Protein AF-A0A538KQZ5-F1 (afdb_monomer)

Mean predicted aligned error: 18.05 Å

Sequence (322 aa):
MTLRTARLITCLLATALVALAAPAATWADADPASDYLPGFDSYLPYGNTVAKPTQGQLDRLLKIARDRGRPFKVAVIATPTDLGAVTSLFNKLDDGDRALACDRVTLRTARLITCLLATALVALAAPAATWADADPASDYLPGFDSYLPYGNTVAKPTQGQLDRLLKIARDRGRPFKVAVIATPTDLGAVTSLFNKPKPYAKFLYREIKALVQGEATLVVVMPGGVGLEGQDAAAGRQVAAATRPGPKATPTQLASDAVTTVEKIAAASGHPLPQVKPVAPATAAPSHGHRLFVWLVVAGALFGVAVALLLRARAIQRAAAR

Secondary structure (DSSP, 8-state):
--HHHHHHHHHHHHHHS-S----------S-HHHHHTTT-SEE--SSS-S-HHHHHHHHHHHHHHHHTT----EE---SGGGGGGGGGGTS-S-GGGTTTSHHHHHHHHHHHHHHHHHHHHHHHHS-------S-HHHHHTTT-SEE--SSSPPPHHHHHHHHHHHHHHHHTT--EEEEE--SGGGGTT-GGGTT-HHHHHHHHHHHHTTTSSSSPEEEEEETTEEEEESTTHHHHHHHHHH----TT--HHHHHHHHHHHHHHHHHHTT-PPPPPPPPPPP-----THHHHHHHHHHHHHHHHHHHHHHHHHHHHHHHHT-

Foldseek 3Di:
DDPVVVVVVVVVVVVVPPPDDDDDDDDPDQQVCVVPQVPDQEADDPDCPQPPVNVVVVVVVQVVCVVVVRHHHYYDDDDPVNRGPSCVVVPPDDPPCVPVCPPVVVVVVVVVVVVVVVVVVVVVVPPPPPPPVQFVLLVPQLPAQEAADDPADADPLLVVLLRVQQVQCVVVVAHEREYEDEALVNGGPVSVCALVQAVVQVVSCVSRVVSHPDFYWYWYFHQNWIHIDTDLRVLLVVLRVPQHCHNPRGSNSSSVSVLVSVQVSCVSSVRHTDNGGRDDPDPDDPPPPVVVVVVVVVVVVVVVVVVVVVVVVVVVVVVVVD

Radius of gyration: 28.09 Å; Cα contacts (8 Å, |Δi|>4): 354; chains: 1; bounding box: 53×71×72 Å

Solvent-accessible surface area (backbone atoms only — not comparable to full-atom values): 18529 Å² total; per-residue (Å²): 138,62,82,67,63,59,56,56,54,55,54,58,52,58,73,67,65,78,73,87,81,90,79,97,73,94,70,89,68,62,34,59,52,73,72,44,43,84,83,38,60,60,39,73,52,89,72,82,77,67,53,69,72,57,50,59,49,50,54,50,50,48,49,54,29,43,78,67,76,49,74,66,73,48,75,51,74,84,50,62,76,49,45,34,67,66,36,69,78,70,71,82,67,77,84,85,57,73,81,77,37,71,79,59,42,58,63,52,51,48,51,50,50,52,50,51,51,51,51,50,52,50,61,70,67,47,79,79,79,68,81,65,65,50,35,57,53,53,74,43,48,47,84,37,48,68,39,70,38,81,92,50,76,52,50,65,27,52,49,56,24,37,55,50,48,38,48,54,30,38,78,69,78,47,35,43,35,36,41,36,40,67,53,47,73,48,29,50,73,53,38,91,42,54,64,33,26,50,68,37,22,57,52,47,46,68,70,24,54,86,62,34,86,69,74,39,26,38,39,25,33,25,36,63,16,43,9,60,28,56,68,48,27,79,51,18,47,65,54,34,72,68,47,70,63,33,90,81,47,47,44,44,52,39,45,49,50,45,44,56,46,51,42,50,22,30,40,59,60,77,52,66,57,80,87,65,68,70,46,78,72,73,83,77,72,85,72,69,60,64,63,53,52,54,51,50,54,52,50,51,53,54,49,53,52,52,52,54,52,52,54,50,53,51,52,52,54,59,61,73,75,107

Nearest PDB structures (foldseek):
  6vw9-assembly1_A-2  TM=2.705E-01  e=3.451E+00  Caenorhabditis elegans
  3gig-assembly1_B  TM=2.161E-01  e=9.462E+00  Bacillus subtilis
  6ysg-assembly1_A  TM=2.356E-01  e=7.353E+00  Synechocystis sp. PCC 6803 substr. Kazusa

Structure (mmCIF, N/CA/C/O backbone):
data_AF-A0A538KQZ5-F1
#
_entry.id   AF-A0A538KQZ5-F1
#
loop_
_atom_site.group_PDB
_atom_site.id
_atom_site.type_symbol
_atom_site.label_atom_id
_atom_site.label_alt_id
_atom_site.label_comp_id
_atom_site.label_asym_id
_atom_site.label_entity_id
_atom_site.label_seq_id
_atom_site.pdbx_PDB_ins_code
_atom_site.Cartn_x
_atom_site.Cartn_y
_atom_site.Cartn_z
_atom_site.occupancy
_atom_site.B_iso_or_equiv
_atom_site.auth_seq_id
_atom_site.auth_comp_id
_atom_site.auth_asym_id
_atom_site.auth_atom_id
_atom_site.pdbx_PDB_model_num
ATOM 1 N N . MET A 1 1 ? -9.904 -33.029 -54.986 1.00 46.44 1 MET A N 1
ATOM 2 C CA . MET A 1 1 ? -9.535 -32.812 -53.567 1.00 46.44 1 MET A CA 1
ATOM 3 C C . MET A 1 1 ? -9.379 -34.171 -52.909 1.00 46.44 1 MET A C 1
ATOM 5 O O . MET A 1 1 ? -10.354 -34.893 -52.781 1.00 46.44 1 MET A O 1
ATOM 9 N N . THR A 1 2 ? -8.145 -34.586 -52.640 1.00 42.75 2 THR A N 1
ATOM 10 C CA . THR A 1 2 ? -7.808 -35.950 -52.209 1.00 42.75 2 THR A CA 1
ATOM 11 C C . THR A 1 2 ? -7.819 -36.065 -50.684 1.00 42.75 2 THR A C 1
ATOM 13 O O . THR A 1 2 ? -7.478 -35.116 -49.984 1.00 42.75 2 THR A O 1
ATOM 16 N N . LEU A 1 3 ? -8.161 -37.249 -50.160 1.00 38.47 3 LEU A N 1
ATOM 17 C CA . LEU A 1 3 ? -8.289 -37.586 -48.726 1.00 38.47 3 LEU A CA 1
ATOM 18 C C . LEU A 1 3 ? -7.088 -37.195 -47.824 1.00 38.47 3 LEU A C 1
ATOM 20 O O . LEU A 1 3 ? -7.179 -37.279 -46.600 1.00 38.47 3 LEU A O 1
ATOM 24 N N . ARG A 1 4 ? -5.957 -36.764 -48.400 1.00 43.09 4 ARG A N 1
ATOM 25 C CA . ARG A 1 4 ? -4.769 -36.293 -47.674 1.00 43.09 4 ARG A CA 1
ATOM 26 C C . ARG A 1 4 ? -4.881 -34.853 -47.167 1.00 43.09 4 ARG A C 1
ATOM 28 O O . ARG A 1 4 ? -4.325 -34.572 -46.112 1.00 43.09 4 ARG A O 1
ATOM 35 N N . THR A 1 5 ? -5.616 -33.964 -47.838 1.00 42.50 5 THR A N 1
ATOM 36 C CA . THR A 1 5 ? -5.815 -32.587 -47.342 1.00 42.50 5 THR A CA 1
ATOM 37 C C . THR A 1 5 ? -6.833 -32.515 -46.204 1.00 42.50 5 THR A C 1
ATOM 39 O O . THR A 1 5 ? -6.695 -31.666 -45.331 1.00 42.50 5 THR A O 1
ATOM 42 N N . ALA A 1 6 ? -7.778 -33.460 -46.129 1.00 37.97 6 ALA A N 1
ATOM 43 C CA . ALA A 1 6 ? -8.730 -33.539 -45.019 1.00 37.97 6 ALA A CA 1
ATOM 44 C C . ALA A 1 6 ? -8.050 -33.900 -43.681 1.00 37.97 6 ALA A C 1
ATOM 46 O O . ALA A 1 6 ? -8.348 -33.286 -42.664 1.00 37.97 6 ALA A O 1
ATOM 47 N N . ARG A 1 7 ? -7.064 -34.814 -43.678 1.00 41.56 7 ARG A N 1
ATOM 48 C CA . ARG A 1 7 ? -6.351 -35.219 -42.446 1.00 41.56 7 ARG A CA 1
ATOM 49 C C . ARG A 1 7 ? -5.405 -34.151 -41.891 1.00 41.56 7 ARG A C 1
ATOM 51 O O . ARG A 1 7 ? -5.193 -34.110 -40.683 1.00 41.56 7 ARG A O 1
ATOM 58 N N . LEU A 1 8 ? -4.864 -33.273 -42.740 1.00 38.69 8 LEU A N 1
ATOM 59 C CA . LEU A 1 8 ? -4.011 -32.173 -42.276 1.00 38.69 8 LEU A CA 1
ATOM 60 C C . LEU A 1 8 ? -4.824 -31.084 -41.558 1.00 38.69 8 LEU A C 1
ATOM 62 O O . LEU A 1 8 ? -4.354 -30.519 -40.575 1.00 38.69 8 LEU A O 1
ATOM 66 N N . ILE A 1 9 ? -6.058 -30.839 -42.008 1.00 42.62 9 ILE A N 1
ATOM 67 C CA . ILE A 1 9 ? -6.960 -29.852 -41.403 1.00 42.62 9 ILE A CA 1
ATOM 68 C C . ILE A 1 9 ? -7.516 -30.373 -40.065 1.00 42.62 9 ILE A C 1
ATOM 70 O O . ILE A 1 9 ? -7.586 -29.612 -39.105 1.00 42.62 9 ILE A O 1
ATOM 74 N N . THR A 1 10 ? -7.799 -31.678 -39.938 1.00 36.19 10 THR A N 1
ATOM 75 C CA . THR A 1 10 ? -8.232 -32.279 -38.659 1.00 36.19 10 THR A CA 1
ATOM 76 C C . THR A 1 10 ? -7.126 -32.280 -37.596 1.00 36.19 10 THR A C 1
ATOM 78 O O . THR A 1 10 ? -7.412 -32.047 -36.426 1.00 36.19 10 THR A O 1
ATOM 81 N N . CYS A 1 11 ? -5.858 -32.474 -37.981 1.00 34.44 11 CYS A N 1
ATOM 82 C CA . CYS A 1 11 ? -4.738 -32.396 -37.034 1.00 34.44 11 CYS A CA 1
ATOM 83 C C . CYS A 1 11 ? -4.443 -30.958 -36.582 1.00 34.44 11 CYS A C 1
ATOM 85 O O . CYS A 1 11 ? -4.129 -30.754 -35.417 1.00 34.44 11 CYS A O 1
ATOM 87 N N . LEU A 1 12 ? -4.579 -29.960 -37.462 1.00 33.97 12 LEU A N 1
ATOM 88 C CA . LEU A 1 12 ? -4.396 -28.548 -37.092 1.00 33.97 12 LEU A CA 1
ATOM 89 C C . LEU A 1 12 ? -5.527 -28.016 -36.195 1.00 33.97 12 LEU A C 1
ATOM 91 O O . LEU A 1 12 ? -5.266 -27.191 -35.324 1.00 33.97 12 LEU A O 1
ATOM 95 N N . LEU A 1 13 ? -6.754 -28.526 -36.349 1.00 31.44 13 LEU A N 1
ATOM 96 C CA . LEU A 1 13 ? -7.883 -28.194 -35.471 1.00 31.44 13 LEU A CA 1
ATOM 97 C C . LEU A 1 13 ? -7.806 -28.883 -34.097 1.00 31.44 13 LEU A C 1
ATOM 99 O O . LEU A 1 13 ? -8.220 -28.288 -33.108 1.00 31.44 13 LEU A O 1
ATOM 103 N N . ALA A 1 14 ? -7.231 -30.088 -34.003 1.00 31.78 14 ALA A N 1
ATOM 104 C CA . ALA A 1 14 ? -7.079 -30.798 -32.727 1.00 31.78 14 ALA A CA 1
ATOM 105 C C . ALA A 1 14 ? -6.023 -30.161 -31.802 1.00 31.78 14 ALA A C 1
ATOM 107 O O . ALA A 1 14 ? -6.199 -30.154 -30.586 1.00 31.78 14 ALA A O 1
ATOM 108 N N . THR A 1 15 ? -4.959 -29.570 -32.354 1.00 33.28 15 THR A N 1
ATOM 109 C CA . THR A 1 15 ? -3.920 -28.899 -31.549 1.00 33.28 15 THR A CA 1
ATOM 110 C C . THR A 1 15 ? -4.352 -27.515 -31.053 1.00 33.28 15 THR A C 1
ATOM 112 O O .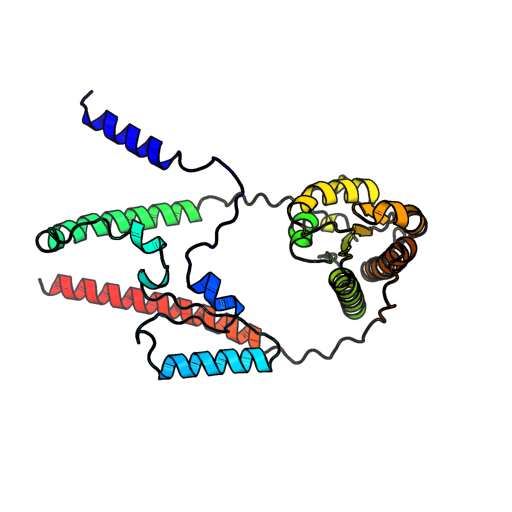 THR A 1 15 ? -3.811 -27.021 -30.070 1.00 33.28 15 THR A O 1
ATOM 115 N N . ALA A 1 16 ? -5.341 -26.891 -31.698 1.00 26.66 16 ALA A N 1
ATOM 116 C CA . ALA A 1 16 ? -5.881 -25.598 -31.278 1.00 26.66 16 ALA A CA 1
ATOM 117 C C . ALA A 1 16 ? -6.987 -25.711 -30.207 1.00 26.66 16 ALA A C 1
ATOM 119 O O . ALA A 1 16 ? -7.341 -24.706 -29.597 1.00 26.66 16 ALA A O 1
ATOM 120 N N . LEU A 1 17 ? -7.514 -26.916 -29.944 1.00 26.78 17 LEU A N 1
ATOM 121 C CA . LEU A 1 17 ? -8.692 -27.135 -29.091 1.00 26.78 17 LEU A CA 1
ATOM 122 C C . LEU A 1 17 ? -8.385 -27.812 -27.737 1.00 26.78 17 LEU A C 1
ATOM 124 O O . LEU A 1 17 ? -9.213 -28.551 -27.215 1.00 26.78 17 LEU A O 1
ATOM 128 N N . VAL A 1 18 ? -7.203 -27.574 -27.159 1.00 30.09 18 VAL A N 1
ATOM 129 C CA . VAL A 1 18 ? -6.876 -27.987 -25.770 1.00 30.09 18 VAL A CA 1
ATOM 130 C C . VAL A 1 18 ? -6.752 -26.779 -24.822 1.00 30.09 18 VAL A C 1
ATOM 132 O O . VAL A 1 18 ? -6.485 -26.921 -23.634 1.00 30.09 18 VAL A O 1
ATOM 135 N N . ALA A 1 19 ? -7.046 -25.570 -25.302 1.00 34.44 19 ALA A N 1
ATOM 136 C CA . ALA A 1 19 ? -7.257 -24.418 -24.435 1.00 34.44 19 ALA A CA 1
ATOM 137 C C . ALA A 1 19 ? -8.761 -24.258 -24.139 1.00 34.44 19 ALA A C 1
ATOM 139 O O . ALA A 1 19 ? -9.544 -24.019 -25.053 1.00 34.44 19 ALA A O 1
ATOM 140 N N . LEU A 1 20 ? -9.106 -24.338 -22.848 1.00 36.69 20 LEU A N 1
ATOM 141 C CA . LEU A 1 20 ? -10.415 -24.151 -22.194 1.00 36.69 20 LEU A CA 1
ATOM 142 C C . LEU A 1 20 ? -11.376 -25.357 -22.141 1.00 36.69 20 LEU A C 1
ATOM 144 O O . LEU A 1 20 ? -12.199 -25.540 -23.031 1.00 36.69 20 LEU A O 1
ATOM 148 N N . ALA A 1 21 ? -11.383 -26.048 -20.988 1.00 28.00 21 ALA A N 1
ATOM 149 C CA . ALA A 1 21 ? -12.602 -26.349 -20.211 1.00 28.00 21 ALA A CA 1
ATOM 150 C C . ALA A 1 21 ? -12.288 -26.952 -18.810 1.00 28.00 21 ALA A C 1
ATOM 152 O O . ALA A 1 21 ? -11.975 -28.130 -18.734 1.00 28.00 21 ALA A O 1
ATOM 153 N N . ALA A 1 22 ? -12.438 -26.125 -17.753 1.00 31.64 22 ALA A N 1
ATOM 154 C CA . ALA A 1 22 ? -12.936 -26.379 -16.368 1.00 31.64 22 ALA A CA 1
ATOM 155 C C . ALA A 1 22 ? -12.416 -27.575 -15.503 1.00 31.64 22 ALA A C 1
ATOM 157 O O . ALA A 1 22 ? -11.787 -28.490 -16.009 1.00 31.64 22 ALA A O 1
ATOM 158 N N . PRO A 1 23 ? -12.825 -27.710 -14.217 1.00 35.62 23 PRO A N 1
ATOM 159 C CA . PRO A 1 23 ? -12.822 -26.791 -13.072 1.00 35.62 23 PRO A CA 1
ATOM 160 C C . PRO A 1 23 ? -11.967 -27.336 -11.891 1.00 35.62 23 PRO A C 1
ATOM 162 O O . PRO A 1 23 ? -11.389 -28.418 -11.950 1.00 35.62 23 PRO A O 1
ATOM 165 N N . ALA A 1 24 ? -11.910 -26.579 -10.791 1.00 39.72 24 ALA A N 1
ATOM 166 C CA . ALA A 1 24 ? -11.232 -26.941 -9.547 1.00 39.72 24 ALA A CA 1
ATOM 167 C C . ALA A 1 24 ? -11.757 -28.252 -8.921 1.00 39.72 24 ALA A C 1
ATOM 169 O O . ALA A 1 24 ? -12.919 -28.339 -8.526 1.00 39.72 24 ALA A O 1
ATOM 170 N N . ALA A 1 25 ? -10.870 -29.234 -8.764 1.00 31.02 25 ALA A N 1
ATOM 171 C CA . ALA A 1 25 ? -10.977 -30.324 -7.799 1.00 31.02 25 ALA A CA 1
ATOM 172 C C . ALA A 1 25 ? -9.554 -30.752 -7.406 1.00 31.02 25 ALA A C 1
ATOM 174 O O . ALA A 1 25 ? -8.648 -30.758 -8.232 1.00 31.02 25 ALA A O 1
ATOM 175 N N . THR A 1 26 ? -9.361 -31.028 -6.125 1.00 41.47 26 THR A N 1
ATOM 176 C CA . THR A 1 26 ? -8.099 -31.341 -5.444 1.00 41.47 26 THR A CA 1
ATOM 177 C C . THR A 1 26 ? -7.366 -32.546 -6.045 1.00 41.47 26 THR A C 1
ATOM 179 O O . THR A 1 26 ? -7.911 -33.648 -6.027 1.00 41.47 26 THR A O 1
ATOM 182 N N . TRP A 1 27 ? -6.118 -32.364 -6.482 1.00 29.52 27 TRP A N 1
ATOM 183 C CA . TRP A 1 27 ? -5.201 -33.452 -6.836 1.00 29.52 27 TRP A CA 1
ATOM 184 C C . TRP A 1 27 ? -3.844 -33.196 -6.179 1.00 29.52 27 TRP A C 1
ATOM 186 O O . TRP A 1 27 ? -3.294 -32.109 -6.329 1.00 29.52 27 TRP A O 1
ATOM 196 N N . ALA A 1 28 ? -3.322 -34.195 -5.465 1.00 45.19 28 ALA A N 1
ATOM 197 C CA . ALA A 1 28 ? -1.879 -34.367 -5.361 1.00 45.19 28 ALA A CA 1
ATOM 198 C C . ALA A 1 28 ? -1.393 -34.643 -6.789 1.00 45.19 28 ALA A C 1
ATOM 200 O O . ALA A 1 28 ? -1.798 -35.638 -7.402 1.00 45.19 28 ALA A O 1
ATOM 201 N N . ASP A 1 29 ? -0.655 -33.703 -7.367 1.00 51.50 29 ASP A N 1
ATOM 202 C CA . ASP A 1 29 ? -0.043 -33.877 -8.669 1.00 51.50 29 ASP A CA 1
ATOM 203 C C . ASP A 1 29 ? 1.152 -34.813 -8.494 1.00 51.50 29 ASP A C 1
ATOM 205 O O . ASP A 1 29 ? 1.954 -34.652 -7.589 1.00 51.50 29 ASP A O 1
ATOM 209 N N . ALA A 1 30 ? 1.247 -35.858 -9.314 1.00 55.59 30 ALA A N 1
ATOM 210 C CA . ALA A 1 30 ? 2.272 -36.898 -9.202 1.00 55.59 30 ALA A CA 1
ATOM 211 C C . ALA A 1 30 ? 3.685 -36.412 -9.613 1.00 55.59 30 ALA A C 1
ATOM 213 O O . ALA A 1 30 ? 4.398 -37.123 -10.330 1.00 55.59 30 ALA A O 1
ATOM 214 N N . ASP A 1 31 ? 4.054 -35.196 -9.203 1.00 69.06 31 ASP A N 1
ATOM 215 C CA . ASP A 1 31 ? 5.381 -34.606 -9.280 1.00 69.06 31 ASP A CA 1
ATOM 216 C C . ASP A 1 31 ? 6.129 -34.902 -7.966 1.00 69.06 31 ASP A C 1
ATOM 218 O O . ASP A 1 31 ? 5.917 -34.227 -6.952 1.00 69.06 31 ASP A O 1
ATOM 222 N N . PRO A 1 32 ? 7.041 -35.891 -7.962 1.00 70.12 32 PRO A N 1
ATOM 223 C CA . PRO A 1 32 ? 7.767 -36.262 -6.758 1.00 70.12 32 PRO A CA 1
ATOM 224 C C . PRO A 1 32 ? 8.587 -35.100 -6.184 1.00 70.12 32 PRO A C 1
ATOM 226 O O . PRO A 1 32 ? 8.827 -35.095 -4.982 1.00 70.12 32 PRO A O 1
ATOM 229 N N . ALA A 1 33 ? 8.991 -34.101 -6.981 1.00 71.94 33 ALA A N 1
ATOM 230 C CA . ALA A 1 33 ? 9.700 -32.935 -6.460 1.00 71.94 33 ALA A CA 1
ATOM 231 C C . ALA A 1 33 ? 8.772 -32.011 -5.650 1.00 71.94 33 ALA A C 1
ATOM 233 O O . ALA A 1 33 ? 9.179 -31.519 -4.594 1.00 71.94 33 ALA A O 1
ATOM 234 N N . SER A 1 34 ? 7.533 -31.808 -6.106 1.00 72.19 34 SER A N 1
ATOM 235 C CA . SER A 1 34 ? 6.511 -31.008 -5.412 1.00 72.19 34 SER A CA 1
ATOM 236 C C . SER A 1 34 ? 6.179 -31.591 -4.034 1.00 72.19 34 SER A C 1
ATOM 238 O O . SER A 1 34 ? 6.122 -30.857 -3.046 1.00 72.19 34 SER A O 1
ATOM 240 N N . ASP A 1 35 ? 6.096 -32.920 -3.941 1.00 75.44 35 ASP A N 1
ATOM 241 C CA . ASP A 1 35 ? 5.815 -33.634 -2.690 1.00 75.44 35 ASP A CA 1
ATOM 242 C C . ASP A 1 35 ? 7.016 -33.680 -1.727 1.00 75.44 35 ASP A C 1
ATOM 244 O O . ASP A 1 35 ? 6.848 -33.677 -0.504 1.00 75.44 35 ASP A O 1
ATOM 248 N N . TYR A 1 36 ? 8.250 -33.708 -2.247 1.00 76.50 36 TYR A N 1
ATOM 249 C CA . TYR A 1 36 ? 9.463 -33.817 -1.422 1.00 76.50 36 TYR A CA 1
ATOM 250 C C . TYR A 1 36 ? 9.933 -32.473 -0.865 1.00 76.50 36 TYR A C 1
ATOM 252 O O . TYR A 1 36 ? 10.398 -32.372 0.275 1.00 76.50 36 TYR A O 1
ATOM 260 N N . LEU A 1 37 ? 9.853 -31.415 -1.673 1.00 79.69 37 LEU A N 1
ATOM 261 C CA . LEU A 1 37 ? 10.436 -30.126 -1.322 1.00 79.69 37 LEU A CA 1
ATOM 262 C C . LEU A 1 37 ? 9.840 -29.470 -0.065 1.00 7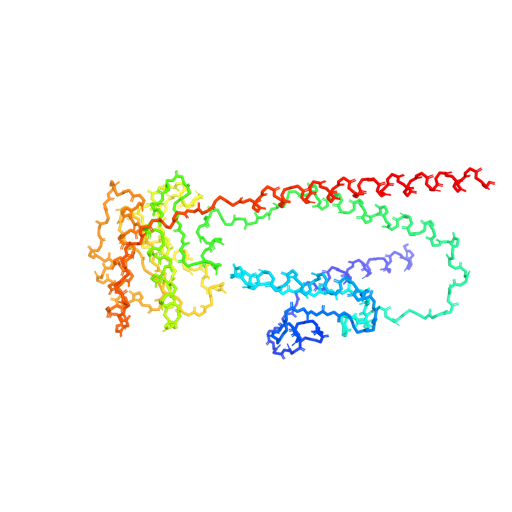9.69 37 LEU A C 1
ATOM 264 O O . LEU A 1 37 ? 10.582 -28.733 0.573 1.00 79.69 37 LEU A O 1
ATOM 268 N N . PRO A 1 38 ? 8.599 -29.705 0.393 1.00 80.94 38 PRO A N 1
ATOM 269 C CA . PRO A 1 38 ? 8.132 -29.185 1.679 1.00 80.94 38 PRO A CA 1
ATOM 270 C C . PRO A 1 38 ? 8.970 -29.657 2.881 1.00 80.94 38 PRO A C 1
ATOM 272 O O . PRO A 1 38 ? 9.217 -28.863 3.789 1.00 80.94 38 PRO A O 1
ATOM 275 N N . GLY A 1 39 ? 9.477 -30.898 2.859 1.00 77.88 39 GLY A N 1
ATOM 276 C CA . GLY A 1 39 ? 10.239 -31.506 3.962 1.00 77.88 39 GLY A CA 1
ATOM 277 C C . GLY A 1 39 ? 11.764 -31.382 3.865 1.00 77.88 39 GLY A C 1
ATOM 278 O O . GLY A 1 39 ? 12.454 -31.559 4.869 1.00 77.88 39 GLY A O 1
ATOM 279 N N . PHE A 1 40 ? 12.301 -31.057 2.686 1.00 82.44 40 PHE A N 1
ATOM 280 C CA . PHE A 1 40 ? 13.744 -31.066 2.417 1.00 82.44 40 PHE A CA 1
ATOM 281 C C . PHE A 1 40 ? 14.213 -29.782 1.713 1.00 82.44 40 PHE A C 1
ATOM 283 O O . PHE A 1 40 ? 13.423 -29.021 1.154 1.00 82.44 40 PHE A O 1
ATOM 290 N N . ASP A 1 41 ? 15.514 -29.496 1.760 1.00 85.81 41 ASP A N 1
ATOM 291 C CA . ASP A 1 41 ? 16.099 -28.323 1.084 1.00 85.81 41 ASP A CA 1
ATOM 292 C C . ASP A 1 41 ? 16.530 -28.618 -0.357 1.00 85.81 41 ASP A C 1
ATOM 294 O O . ASP A 1 41 ? 16.736 -27.703 -1.158 1.00 85.81 41 ASP A O 1
ATOM 298 N N . SER A 1 42 ? 16.638 -29.898 -0.702 1.00 87.69 42 SER A N 1
ATOM 299 C CA . SER A 1 42 ? 16.941 -30.350 -2.048 1.00 87.69 42 SER A CA 1
ATOM 300 C C . SER A 1 42 ? 16.180 -31.620 -2.407 1.00 87.69 42 SER A C 1
ATOM 302 O O . SER A 1 42 ? 15.946 -32.484 -1.564 1.00 87.69 42 SER A O 1
ATOM 304 N N . TYR A 1 43 ? 15.822 -31.724 -3.684 1.00 86.31 43 TYR A N 1
ATOM 305 C CA . TYR A 1 43 ? 15.394 -32.956 -4.332 1.00 86.31 43 TYR A CA 1
ATOM 306 C C . TYR A 1 43 ? 16.453 -33.332 -5.368 1.00 86.31 43 TYR A C 1
ATOM 308 O O . TYR A 1 43 ? 16.777 -32.532 -6.254 1.00 86.31 43 TYR A O 1
ATOM 316 N N . LEU A 1 44 ? 17.022 -34.528 -5.227 1.00 85.06 44 LEU A N 1
ATOM 317 C CA . LEU A 1 44 ? 17.989 -35.084 -6.165 1.00 85.06 44 LEU A CA 1
ATOM 318 C C . LEU A 1 44 ? 17.394 -36.338 -6.819 1.00 85.06 44 LEU A C 1
ATOM 320 O O . LEU A 1 44 ? 16.723 -37.099 -6.121 1.00 85.06 44 LEU A O 1
ATOM 324 N N . PRO A 1 45 ? 17.665 -36.570 -8.117 1.00 79.44 45 PRO A N 1
ATOM 325 C CA . PRO A 1 45 ? 17.190 -37.739 -8.846 1.00 79.44 45 PRO A CA 1
ATOM 326 C C . PRO A 1 45 ? 17.478 -39.045 -8.111 1.00 79.44 45 PRO A C 1
ATOM 328 O O . PRO A 1 45 ? 18.569 -39.231 -7.554 1.00 79.44 45 PRO A O 1
ATOM 331 N N . TYR A 1 46 ? 16.544 -39.988 -8.181 1.00 58.41 46 TYR A N 1
ATOM 332 C CA . TYR A 1 46 ? 16.794 -41.337 -7.689 1.00 58.41 46 TYR A CA 1
ATOM 333 C C . TYR A 1 46 ? 17.784 -42.055 -8.619 1.00 58.41 46 TYR A C 1
ATOM 335 O O . TYR A 1 46 ? 17.537 -42.235 -9.807 1.00 58.41 46 TYR A O 1
ATOM 343 N N . GLY A 1 47 ? 18.915 -42.488 -8.052 1.00 57.53 47 GLY A N 1
ATOM 344 C CA . GLY A 1 47 ? 19.932 -43.284 -8.743 1.00 57.53 47 GLY A CA 1
ATOM 345 C C . GLY A 1 47 ? 21.133 -42.477 -9.231 1.00 57.53 47 GLY A C 1
ATOM 346 O O . GLY A 1 47 ? 21.210 -42.149 -10.402 1.00 57.53 47 GLY A O 1
ATOM 347 N N . ASN A 1 48 ? 22.096 -42.212 -8.339 1.00 52.88 48 ASN A N 1
ATOM 348 C CA . ASN A 1 48 ? 23.520 -41.892 -8.587 1.00 52.88 48 ASN A CA 1
ATOM 349 C C . ASN A 1 48 ? 23.907 -40.964 -9.770 1.00 52.88 48 ASN A C 1
ATOM 351 O O . ASN A 1 48 ? 25.074 -40.944 -10.161 1.00 52.88 48 ASN A O 1
ATOM 355 N N . THR A 1 49 ? 22.998 -40.173 -10.336 1.00 61.91 49 THR A N 1
ATOM 356 C CA . THR A 1 49 ? 23.273 -39.303 -11.494 1.00 61.91 49 THR A CA 1
ATOM 357 C C . THR A 1 49 ? 24.003 -38.027 -11.097 1.00 61.91 49 THR A C 1
ATOM 359 O O . THR A 1 49 ? 24.724 -37.449 -11.909 1.00 61.91 49 THR A O 1
ATOM 362 N N . VAL A 1 50 ? 23.891 -37.610 -9.835 1.00 73.69 50 VAL A N 1
ATOM 363 C CA . VAL A 1 50 ? 24.694 -36.521 -9.279 1.00 73.69 50 VAL A CA 1
ATOM 364 C C . VAL A 1 50 ? 25.908 -37.117 -8.579 1.00 73.69 50 VAL A C 1
ATOM 366 O O . VAL A 1 50 ? 25.789 -37.843 -7.593 1.00 73.69 50 VAL A O 1
ATOM 369 N N . ALA A 1 51 ? 27.101 -36.807 -9.087 1.00 79.50 51 ALA A N 1
ATOM 370 C CA . ALA A 1 51 ? 28.339 -37.259 -8.468 1.00 79.50 51 ALA A CA 1
ATOM 371 C C . ALA A 1 51 ? 28.418 -36.756 -7.012 1.00 79.50 51 ALA A C 1
ATOM 373 O O . ALA A 1 51 ? 28.153 -35.583 -6.741 1.00 79.50 51 ALA A O 1
ATOM 374 N N . LYS A 1 52 ? 28.840 -37.616 -6.071 1.00 80.38 52 LYS A N 1
ATOM 375 C CA . LYS A 1 52 ? 28.969 -37.269 -4.636 1.00 80.38 52 LYS A CA 1
ATOM 376 C C . LYS A 1 52 ? 29.686 -35.930 -4.368 1.00 80.38 52 LYS A C 1
ATOM 378 O O . LYS A 1 52 ? 29.232 -35.193 -3.493 1.00 80.38 52 LYS A O 1
ATOM 383 N N . PRO A 1 53 ? 30.759 -35.557 -5.102 1.00 80.88 53 PRO A N 1
ATOM 384 C CA . PRO A 1 53 ? 31.393 -34.249 -4.925 1.00 80.88 53 PRO A CA 1
ATOM 385 C C . PRO A 1 53 ? 30.452 -33.071 -5.214 1.00 80.88 53 PRO A C 1
ATOM 387 O O . PRO A 1 53 ? 30.481 -32.074 -4.495 1.00 80.88 53 PRO A O 1
ATOM 390 N N . THR A 1 54 ? 29.596 -33.199 -6.230 1.00 78.94 54 THR A N 1
ATOM 391 C CA . THR A 1 54 ? 28.607 -32.190 -6.628 1.00 78.94 54 THR A CA 1
ATOM 392 C C . THR A 1 54 ? 27.490 -32.074 -5.595 1.00 78.94 54 THR A C 1
ATOM 394 O O . THR A 1 54 ? 27.121 -30.962 -5.224 1.00 78.94 54 THR A O 1
ATOM 397 N N . GLN A 1 55 ? 27.020 -33.198 -5.046 1.00 84.44 55 GLN A N 1
ATOM 398 C CA . GLN A 1 55 ? 26.058 -33.193 -3.940 1.00 84.44 55 GLN A CA 1
ATOM 399 C C . GLN A 1 55 ? 26.628 -32.476 -2.706 1.00 84.44 55 GLN A C 1
ATOM 401 O O . GLN A 1 55 ? 26.005 -31.560 -2.181 1.00 84.44 55 GLN A O 1
ATOM 406 N N . GLY A 1 56 ? 27.874 -32.770 -2.318 1.00 85.75 56 GLY A N 1
ATOM 407 C CA . GLY A 1 56 ? 28.522 -32.083 -1.194 1.00 85.75 56 GLY A CA 1
ATOM 408 C C . GLY A 1 56 ? 28.801 -30.592 -1.439 1.00 85.75 56 GLY A C 1
ATOM 409 O O . GLY A 1 56 ? 28.975 -29.822 -0.492 1.00 85.75 56 GLY A O 1
ATOM 410 N N . GLN A 1 57 ? 28.885 -30.145 -2.695 1.00 87.62 57 GLN A N 1
ATOM 411 C CA . GLN A 1 57 ? 28.920 -28.715 -3.025 1.00 87.62 57 GLN A CA 1
ATOM 412 C C . GLN A 1 57 ? 27.536 -28.078 -2.874 1.00 87.62 57 GLN A C 1
ATOM 414 O O . GLN A 1 57 ? 27.434 -27.014 -2.265 1.00 87.62 57 GLN A O 1
ATOM 419 N N . LEU A 1 58 ? 26.487 -28.742 -3.364 1.00 87.56 58 LEU A N 1
ATOM 420 C CA . LEU A 1 58 ? 25.108 -28.285 -3.225 1.00 87.56 58 LEU A CA 1
ATOM 421 C C . LEU A 1 58 ? 24.703 -28.164 -1.749 1.00 87.56 58 LEU A C 1
ATOM 423 O O . LEU A 1 58 ? 24.233 -27.107 -1.338 1.00 87.56 58 LEU A O 1
ATOM 427 N N . ASP A 1 59 ? 24.987 -29.175 -0.930 1.00 88.25 59 ASP A N 1
ATOM 428 C CA . ASP A 1 59 ? 24.667 -29.164 0.503 1.00 88.25 59 ASP A CA 1
ATOM 429 C C . ASP A 1 59 ? 25.384 -28.023 1.237 1.00 88.25 59 ASP A C 1
ATOM 431 O O . ASP A 1 59 ? 24.799 -27.334 2.077 1.00 88.25 59 ASP A O 1
ATOM 435 N N . ARG A 1 60 ? 26.647 -27.753 0.876 1.00 93.31 60 ARG A N 1
ATOM 436 C CA . ARG A 1 60 ? 27.396 -26.606 1.413 1.00 93.31 60 ARG A CA 1
ATOM 437 C C . ARG A 1 60 ? 26.757 -25.278 1.028 1.00 93.31 60 ARG A C 1
ATOM 439 O O . ARG A 1 60 ? 26.677 -24.387 1.872 1.00 93.31 60 ARG A O 1
ATOM 446 N N . LEU A 1 61 ? 26.291 -25.135 -0.211 1.00 88.56 61 LEU A N 1
ATOM 447 C CA . LEU A 1 61 ? 25.614 -23.920 -0.665 1.00 88.56 61 LEU A CA 1
ATOM 448 C C . LEU A 1 61 ? 24.278 -23.716 0.053 1.00 88.56 61 LEU A C 1
ATOM 450 O O . LEU A 1 61 ? 24.023 -22.613 0.535 1.00 88.56 61 LEU A O 1
ATOM 454 N N . LEU A 1 62 ? 23.471 -24.770 0.189 1.00 89.88 62 LEU A N 1
ATOM 455 C CA . LEU A 1 62 ? 22.193 -24.728 0.904 1.00 89.88 62 LEU A CA 1
ATOM 456 C C . LEU A 1 62 ? 22.391 -24.390 2.385 1.00 89.88 62 LEU A C 1
ATOM 458 O O . LEU A 1 62 ? 21.663 -23.563 2.939 1.00 89.88 62 LEU A O 1
ATOM 462 N N . LYS A 1 63 ? 23.431 -24.948 3.015 1.00 91.00 63 LYS A N 1
ATOM 463 C CA . LYS A 1 63 ? 23.810 -24.599 4.387 1.00 91.00 63 LYS A CA 1
ATOM 464 C C . LYS A 1 63 ? 24.218 -23.129 4.511 1.00 91.00 63 LYS A C 1
ATOM 466 O O . LYS A 1 63 ? 23.694 -22.432 5.371 1.00 91.00 63 LYS A O 1
ATOM 471 N N . ILE A 1 64 ? 25.093 -22.627 3.634 1.00 89.81 64 ILE A N 1
ATOM 472 C CA . ILE A 1 64 ? 25.507 -21.211 3.637 1.00 89.81 64 ILE A CA 1
ATOM 473 C C . ILE A 1 64 ? 24.300 -20.283 3.441 1.00 89.81 64 ILE A C 1
ATOM 475 O O . ILE A 1 64 ? 24.219 -19.230 4.070 1.00 89.81 64 ILE A O 1
ATOM 479 N N . ALA A 1 65 ? 23.368 -20.654 2.564 1.00 86.56 65 ALA A N 1
ATOM 480 C CA . ALA A 1 65 ? 22.157 -19.888 2.305 1.00 86.56 65 ALA A CA 1
ATOM 481 C C . ALA A 1 65 ? 21.264 -19.798 3.550 1.00 86.56 65 ALA A C 1
ATOM 483 O O . ALA A 1 65 ? 20.815 -18.708 3.913 1.00 86.56 65 ALA A O 1
ATOM 484 N N . ARG A 1 66 ? 21.086 -20.923 4.253 1.00 90.25 66 ARG A N 1
ATOM 485 C CA . ARG A 1 66 ? 20.362 -20.997 5.527 1.00 90.25 66 ARG A CA 1
ATOM 486 C C . ARG A 1 66 ? 21.034 -20.177 6.624 1.00 90.25 66 ARG A C 1
ATOM 488 O O . ARG A 1 66 ? 20.372 -19.350 7.241 1.00 90.25 66 ARG A O 1
ATOM 495 N N . ASP A 1 67 ? 22.344 -20.338 6.800 1.00 88.31 67 ASP A N 1
ATOM 496 C CA . ASP A 1 67 ? 23.132 -19.614 7.808 1.00 88.31 67 ASP A CA 1
ATOM 497 C C . ASP A 1 67 ? 23.103 -18.089 7.571 1.00 88.31 67 ASP A C 1
ATOM 499 O O . ASP A 1 67 ? 23.277 -17.298 8.494 1.00 88.31 67 ASP A O 1
ATOM 503 N N . ARG A 1 68 ? 22.837 -17.657 6.330 1.00 89.38 68 ARG A N 1
ATOM 504 C CA . ARG A 1 68 ? 22.679 -16.247 5.936 1.00 89.38 68 ARG A CA 1
ATOM 505 C C . ARG A 1 68 ? 21.228 -15.756 5.932 1.00 89.38 68 ARG A C 1
ATOM 507 O O . ARG A 1 68 ? 20.965 -14.672 5.413 1.00 89.38 68 ARG A O 1
ATOM 514 N N . GLY A 1 69 ? 20.287 -16.536 6.464 1.00 86.00 69 GLY A N 1
ATOM 515 C CA . GLY A 1 69 ? 18.871 -16.165 6.536 1.00 86.00 69 GLY A CA 1
ATOM 516 C C . GLY A 1 69 ? 18.171 -16.098 5.176 1.00 86.00 69 GLY A C 1
ATOM 517 O O . GLY A 1 69 ? 17.178 -15.392 5.028 1.00 86.00 69 GLY A O 1
ATOM 518 N N . ARG A 1 70 ? 18.692 -16.800 4.163 1.00 89.06 70 ARG A N 1
ATOM 519 C CA . ARG A 1 70 ? 18.129 -16.868 2.806 1.00 89.06 70 ARG A CA 1
ATOM 520 C C . ARG A 1 70 ? 17.939 -18.327 2.377 1.00 89.06 70 ARG A C 1
ATOM 522 O O . ARG A 1 70 ? 18.623 -18.763 1.451 1.00 89.06 70 ARG A O 1
ATOM 529 N N . PRO A 1 71 ? 17.069 -19.105 3.041 1.00 88.56 71 PRO A N 1
ATOM 530 C CA . PRO A 1 71 ? 16.810 -20.473 2.614 1.00 88.56 71 PRO A CA 1
ATOM 531 C C . PRO A 1 71 ? 16.224 -20.465 1.197 1.00 88.56 71 PRO A C 1
ATOM 533 O O . PRO A 1 71 ? 15.325 -19.682 0.891 1.00 88.56 71 PRO A O 1
ATOM 536 N N . PHE A 1 72 ? 16.742 -21.326 0.330 1.00 84.44 72 PHE A N 1
ATOM 537 C CA . PHE A 1 72 ? 16.147 -21.615 -0.969 1.00 84.44 72 PHE A CA 1
ATOM 538 C C . PHE A 1 72 ? 16.172 -23.123 -1.189 1.00 84.44 72 PHE A C 1
ATOM 540 O O . PHE A 1 72 ? 17.033 -23.814 -0.646 1.00 84.44 72 PHE A O 1
ATOM 547 N N . LYS A 1 73 ? 15.206 -23.617 -1.960 1.00 87.69 73 LYS A N 1
ATOM 548 C CA . LYS A 1 73 ? 15.033 -25.038 -2.257 1.00 87.69 73 LYS A CA 1
ATOM 549 C C . LYS A 1 73 ? 15.460 -25.313 -3.695 1.00 87.69 73 LYS A C 1
ATOM 551 O O . LYS A 1 73 ? 15.258 -24.464 -4.562 1.00 87.69 73 LYS A O 1
ATOM 556 N N . VAL A 1 74 ? 16.073 -26.467 -3.942 1.00 88.56 74 VAL A N 1
ATOM 557 C CA . VAL A 1 74 ? 16.585 -26.843 -5.271 1.00 88.56 74 VAL A CA 1
ATOM 558 C C . VAL A 1 74 ? 16.074 -28.225 -5.657 1.00 88.56 74 VAL A C 1
ATOM 560 O O . VAL A 1 74 ? 16.346 -29.190 -4.953 1.00 88.56 74 VAL A O 1
ATOM 563 N N . ALA A 1 75 ? 15.398 -28.341 -6.799 1.00 85.62 75 ALA A N 1
ATOM 564 C CA . ALA A 1 75 ? 15.112 -29.628 -7.431 1.00 85.62 75 ALA A CA 1
ATOM 565 C C . ALA A 1 75 ? 15.997 -29.806 -8.665 1.00 85.62 75 ALA A C 1
ATOM 567 O O . ALA A 1 75 ? 16.045 -28.936 -9.537 1.00 85.62 75 ALA A O 1
ATOM 568 N N . VAL A 1 76 ? 16.708 -30.930 -8.732 1.00 84.75 76 VAL A N 1
ATOM 569 C CA . VAL A 1 76 ? 17.456 -31.341 -9.922 1.00 84.75 76 VAL A CA 1
ATOM 570 C C . VAL A 1 76 ? 16.656 -32.429 -10.626 1.00 84.75 76 VAL A C 1
ATOM 572 O O . VAL A 1 76 ? 16.360 -33.460 -10.033 1.00 84.75 76 VAL A O 1
ATOM 575 N N . ILE A 1 77 ? 16.327 -32.199 -11.894 1.00 79.88 77 ILE A N 1
ATOM 576 C CA . ILE A 1 77 ? 15.575 -33.130 -12.739 1.00 79.88 77 ILE A CA 1
ATOM 577 C C . ILE A 1 77 ? 16.539 -33.580 -13.837 1.00 79.88 77 ILE A C 1
ATOM 579 O O . ILE A 1 77 ? 16.875 -32.794 -14.723 1.00 79.88 77 ILE A O 1
ATOM 583 N N . ALA A 1 78 ? 17.065 -34.802 -13.736 1.00 76.06 78 ALA A N 1
ATOM 584 C CA . ALA A 1 78 ? 18.098 -35.302 -14.649 1.00 76.06 78 ALA A CA 1
ATOM 585 C C . ALA A 1 78 ? 17.529 -36.242 -15.714 1.00 76.06 78 ALA A C 1
ATOM 587 O O . ALA A 1 78 ? 18.070 -36.352 -16.814 1.00 76.06 78 ALA A O 1
ATOM 588 N N . THR A 1 79 ? 16.443 -36.928 -15.381 1.00 73.44 79 THR A N 1
ATOM 589 C CA . THR A 1 79 ? 15.826 -37.961 -16.195 1.00 73.44 79 THR A CA 1
ATOM 590 C C . THR A 1 79 ? 14.314 -37.763 -16.259 1.00 73.44 79 THR A C 1
ATOM 592 O O . THR A 1 79 ? 13.717 -37.202 -15.342 1.00 73.44 79 THR A O 1
ATOM 595 N N . PRO A 1 80 ? 13.655 -38.259 -17.316 1.00 68.75 80 PRO A N 1
ATOM 596 C CA . PRO A 1 80 ? 12.198 -38.230 -17.404 1.00 68.75 80 PRO A CA 1
ATOM 597 C C . PRO A 1 80 ? 11.496 -38.950 -16.232 1.00 68.75 80 PRO A C 1
ATOM 599 O O . PRO A 1 80 ? 10.391 -38.571 -15.854 1.00 68.75 80 PRO A O 1
ATOM 602 N N . THR A 1 81 ? 12.137 -39.953 -15.620 1.00 67.94 81 THR A N 1
ATOM 603 C CA . THR A 1 81 ? 11.641 -40.631 -14.407 1.00 67.94 81 THR A CA 1
ATOM 604 C C . THR A 1 81 ? 11.587 -39.717 -13.183 1.00 67.94 81 THR A C 1
ATOM 606 O O . THR A 1 81 ? 10.760 -39.941 -12.304 1.00 67.94 81 THR A O 1
ATOM 609 N N . ASP A 1 82 ? 12.392 -38.651 -13.148 1.00 69.94 82 ASP A N 1
ATOM 610 C CA . ASP A 1 82 ? 12.378 -37.666 -12.059 1.00 69.94 82 ASP A CA 1
ATOM 611 C C . ASP A 1 82 ? 11.149 -36.746 -12.108 1.00 69.94 82 ASP A C 1
ATOM 613 O O . ASP A 1 82 ? 10.880 -36.056 -11.132 1.00 69.94 82 ASP A O 1
ATOM 617 N N . LEU A 1 83 ? 10.405 -36.746 -13.223 1.00 68.56 83 LEU A N 1
ATOM 618 C CA . LEU A 1 83 ? 9.162 -35.988 -13.421 1.00 68.56 83 LEU A CA 1
ATOM 619 C C . LEU A 1 83 ? 7.900 -36.785 -13.037 1.00 68.56 83 LEU A C 1
ATOM 621 O O . LEU A 1 83 ? 6.785 -36.332 -13.295 1.00 68.56 83 LEU A O 1
ATOM 625 N N . GLY A 1 84 ? 8.046 -37.997 -12.490 1.00 71.69 84 GLY A N 1
ATOM 626 C CA . GLY A 1 84 ? 6.909 -38.832 -12.095 1.00 71.69 84 GLY A CA 1
ATOM 627 C C . GLY A 1 84 ? 5.973 -39.168 -13.260 1.00 71.69 84 GLY A C 1
ATOM 628 O O . GLY A 1 84 ? 6.422 -39.482 -14.359 1.00 71.69 84 GLY A O 1
ATOM 629 N N . ALA A 1 85 ? 4.654 -39.105 -13.053 1.00 55.12 85 ALA A N 1
ATOM 630 C CA . ALA A 1 85 ? 3.652 -39.578 -14.025 1.00 55.12 85 ALA A CA 1
ATOM 631 C C . ALA A 1 85 ? 3.690 -38.871 -15.400 1.00 55.12 85 ALA A C 1
ATOM 633 O O . ALA A 1 85 ? 3.125 -39.382 -16.374 1.00 55.12 85 ALA A O 1
ATOM 634 N N . VAL A 1 86 ? 4.407 -37.748 -15.517 1.00 57.31 86 VAL A N 1
ATOM 635 C CA . VAL A 1 86 ? 4.632 -37.014 -16.772 1.00 57.31 86 VAL A CA 1
ATOM 636 C C . VAL A 1 86 ? 5.399 -37.861 -17.805 1.00 57.31 86 VAL A C 1
ATOM 638 O O . VAL A 1 86 ? 5.249 -37.653 -19.010 1.00 57.31 86 VAL A O 1
ATOM 641 N N . THR A 1 87 ? 6.148 -38.893 -17.387 1.00 52.69 87 THR A N 1
ATOM 642 C CA . THR A 1 87 ? 6.838 -39.799 -18.328 1.00 52.69 87 THR A CA 1
ATOM 643 C C . THR A 1 87 ? 5.918 -40.719 -19.119 1.00 52.69 87 THR A C 1
ATOM 645 O O . THR A 1 87 ? 6.293 -41.172 -20.203 1.00 52.69 87 THR A O 1
ATOM 648 N N . SER A 1 88 ? 4.709 -40.994 -18.623 1.00 50.41 88 SER A N 1
ATOM 649 C CA . SER A 1 88 ? 3.765 -41.903 -19.290 1.00 50.41 88 SER A CA 1
ATOM 650 C C . SER A 1 88 ? 3.293 -41.388 -20.662 1.00 50.41 88 SER A C 1
ATOM 652 O O . SER A 1 88 ? 2.891 -42.179 -21.514 1.00 50.41 88 SER A O 1
ATOM 654 N N . LEU A 1 89 ? 3.435 -40.082 -20.919 1.00 52.72 89 LEU A N 1
ATOM 655 C CA . LEU A 1 89 ? 3.199 -39.448 -22.221 1.00 52.72 89 LEU A CA 1
ATOM 656 C C . LEU A 1 89 ? 4.348 -39.650 -23.224 1.00 52.72 89 LEU A C 1
ATOM 658 O O . LEU A 1 89 ? 4.117 -39.568 -24.428 1.00 52.72 89 LEU A O 1
ATOM 662 N N . PHE A 1 90 ? 5.565 -39.944 -22.757 1.00 51.72 90 PHE A N 1
ATOM 663 C CA . PHE A 1 90 ? 6.755 -40.100 -23.605 1.00 51.72 90 PHE A CA 1
ATOM 664 C C . PHE A 1 90 ? 7.073 -41.555 -23.976 1.00 51.72 90 PHE A C 1
ATOM 666 O O . PHE A 1 90 ? 7.647 -41.797 -25.035 1.00 51.72 90 PHE A O 1
ATOM 673 N N . ASN A 1 91 ? 6.661 -42.531 -23.163 1.00 49.34 91 ASN A N 1
ATOM 674 C CA . ASN A 1 91 ? 7.022 -43.945 -23.351 1.00 49.34 91 ASN A CA 1
ATOM 675 C C . ASN A 1 91 ? 6.096 -44.739 -24.294 1.00 49.34 91 ASN A C 1
ATOM 677 O O . ASN A 1 91 ? 6.188 -45.960 -24.359 1.00 49.34 91 ASN A O 1
ATOM 681 N N . LYS A 1 92 ? 5.208 -44.079 -25.049 1.00 47.78 92 LYS A N 1
ATOM 682 C CA . LYS A 1 92 ? 4.271 -44.741 -25.980 1.00 47.78 92 LYS A CA 1
ATOM 683 C C . LYS A 1 92 ? 4.796 -44.856 -27.423 1.00 47.78 92 LYS A C 1
ATOM 685 O O . LYS A 1 92 ? 4.008 -44.833 -28.367 1.00 47.78 92 LYS A O 1
ATOM 690 N N . LEU A 1 93 ? 6.115 -44.948 -27.601 1.00 47.19 93 LEU A N 1
ATOM 691 C CA . LEU A 1 93 ? 6.776 -45.142 -28.897 1.00 47.19 93 LEU A CA 1
ATOM 692 C C . LEU A 1 93 ? 7.676 -46.387 -28.820 1.00 47.19 93 LEU A C 1
ATOM 694 O O . LEU A 1 93 ? 8.666 -46.383 -28.095 1.00 47.19 93 LEU A O 1
ATOM 698 N N . ASP A 1 94 ? 7.280 -47.440 -29.542 1.00 57.25 94 ASP A N 1
ATOM 699 C CA . ASP A 1 94 ? 7.875 -48.786 -29.536 1.00 57.25 94 ASP A CA 1
ATOM 700 C C . ASP A 1 94 ? 9.351 -48.849 -29.982 1.00 57.25 94 ASP A C 1
ATOM 702 O O . ASP A 1 94 ? 9.816 -48.102 -30.846 1.00 57.25 94 ASP A O 1
ATOM 706 N N . ASP A 1 95 ? 10.066 -49.839 -29.436 1.00 49.91 95 ASP A N 1
ATOM 707 C CA . ASP A 1 95 ? 11.509 -50.091 -29.582 1.00 49.91 95 ASP A CA 1
ATOM 708 C C . ASP A 1 95 ? 11.966 -50.658 -30.948 1.00 49.91 95 ASP A C 1
ATOM 710 O O . ASP A 1 95 ? 13.166 -50.821 -31.185 1.00 49.91 95 ASP A O 1
ATOM 714 N N . GLY A 1 96 ? 11.044 -50.936 -31.876 1.00 45.44 96 GLY A N 1
ATOM 715 C CA . GLY A 1 96 ? 11.328 -51.658 -33.129 1.00 45.44 96 GLY A CA 1
ATOM 716 C C . GLY A 1 96 ? 12.047 -50.865 -34.232 1.00 45.44 96 GLY A C 1
ATOM 717 O O . GLY A 1 96 ? 12.676 -51.462 -35.103 1.00 45.44 96 GLY A O 1
ATOM 718 N N . ASP A 1 97 ? 12.025 -49.530 -34.193 1.00 47.06 97 ASP A N 1
ATOM 719 C CA . ASP A 1 97 ? 12.459 -48.684 -35.323 1.00 47.06 97 ASP A CA 1
ATOM 720 C C . ASP A 1 97 ? 13.876 -48.089 -35.177 1.00 47.06 97 ASP A C 1
ATOM 722 O O . ASP A 1 97 ? 14.314 -47.257 -35.980 1.00 47.06 97 ASP A O 1
ATOM 726 N N . ARG A 1 98 ? 14.640 -48.505 -34.159 1.00 48.94 98 ARG A N 1
ATOM 727 C CA . ARG A 1 98 ? 15.887 -47.822 -33.757 1.00 48.94 98 ARG A CA 1
ATOM 728 C C . ARG A 1 98 ? 17.044 -47.965 -34.763 1.00 48.94 98 ARG A C 1
ATOM 730 O O . ARG A 1 98 ? 17.940 -47.125 -34.762 1.00 48.94 98 ARG A O 1
ATOM 737 N N . ALA A 1 99 ? 17.020 -48.960 -35.656 1.00 46.25 99 ALA A N 1
ATOM 738 C CA . ALA A 1 99 ? 18.134 -49.240 -36.575 1.00 46.25 99 ALA A CA 1
ATOM 739 C C . ALA A 1 99 ? 18.023 -48.571 -37.963 1.00 46.25 99 ALA A C 1
ATOM 741 O O . ALA A 1 99 ? 19.044 -48.246 -38.564 1.00 46.25 99 ALA A O 1
ATOM 742 N N . LEU A 1 100 ? 16.813 -48.293 -38.469 1.00 46.44 100 LEU A N 1
ATOM 743 C CA . LEU A 1 100 ? 16.609 -47.655 -39.787 1.00 46.44 100 LEU A CA 1
ATOM 744 C C . LEU A 1 100 ? 16.445 -46.126 -39.709 1.00 46.44 100 LEU A C 1
ATOM 746 O O . LEU A 1 100 ? 16.363 -45.439 -40.730 1.00 46.44 100 LEU A O 1
ATOM 750 N N . ALA A 1 101 ? 16.407 -45.576 -38.496 1.00 41.75 101 ALA A N 1
ATOM 751 C CA . ALA A 1 101 ? 16.124 -44.171 -38.252 1.00 41.75 101 ALA A CA 1
ATOM 752 C C . ALA A 1 101 ? 17.353 -43.253 -38.424 1.00 41.75 101 ALA A C 1
ATOM 754 O O . ALA A 1 101 ? 17.187 -42.099 -38.810 1.00 41.75 101 ALA A O 1
ATOM 755 N N . CYS A 1 102 ? 18.585 -43.731 -38.219 1.00 41.19 102 CYS A N 1
ATOM 756 C CA . CYS A 1 102 ? 19.758 -42.850 -38.079 1.00 41.19 102 CYS A CA 1
ATOM 757 C C . CYS A 1 102 ? 20.051 -41.937 -39.292 1.00 41.19 102 CYS A C 1
ATOM 759 O O . CYS A 1 102 ? 20.455 -40.791 -39.095 1.00 41.19 102 CYS A O 1
ATOM 761 N N . ASP A 1 103 ? 19.764 -42.374 -40.524 1.00 42.72 103 ASP A N 1
ATOM 762 C CA . ASP A 1 103 ? 20.058 -41.582 -41.735 1.00 42.72 103 ASP A CA 1
ATOM 763 C C . ASP A 1 103 ? 18.894 -40.707 -42.235 1.00 42.72 103 ASP A C 1
ATOM 765 O O . ASP A 1 103 ? 19.109 -39.711 -42.925 1.00 42.72 103 ASP A O 1
ATOM 769 N N . ARG A 1 104 ? 17.641 -41.007 -41.860 1.00 46.81 104 ARG A N 1
ATOM 770 C CA . ARG A 1 104 ? 16.475 -40.147 -42.173 1.00 46.81 104 ARG A CA 1
ATOM 771 C C . ARG A 1 104 ? 16.104 -39.200 -41.032 1.00 46.81 104 ARG A C 1
ATOM 773 O O . ARG A 1 104 ? 15.448 -38.184 -41.275 1.00 46.81 104 ARG A O 1
ATOM 780 N N . VAL A 1 105 ? 16.530 -39.510 -39.808 1.00 48.47 105 VAL A N 1
ATOM 781 C CA . VAL A 1 105 ? 16.347 -38.663 -38.627 1.00 48.47 105 VAL A CA 1
ATOM 782 C C . VAL A 1 105 ? 17.217 -37.418 -38.740 1.00 48.47 105 VAL A C 1
ATOM 784 O O . VAL A 1 105 ? 16.693 -36.335 -38.564 1.00 48.47 105 VAL A O 1
ATOM 787 N N . THR A 1 106 ? 18.472 -37.479 -39.180 1.00 52.06 106 THR A N 1
ATOM 788 C CA . THR A 1 106 ? 19.331 -36.276 -39.280 1.00 52.06 106 THR A CA 1
ATOM 789 C C . THR A 1 106 ? 18.731 -35.138 -40.122 1.00 52.06 106 THR A C 1
ATOM 791 O O . THR A 1 106 ? 18.769 -33.986 -39.694 1.00 52.06 106 THR A O 1
ATOM 794 N N . LEU A 1 107 ? 18.082 -35.433 -41.254 1.00 51.62 107 LEU A N 1
ATOM 795 C CA . LEU A 1 107 ? 17.414 -34.420 -42.092 1.00 51.62 107 LEU A CA 1
ATOM 796 C C . LEU A 1 107 ? 16.043 -33.973 -41.558 1.00 51.62 107 LEU A C 1
ATOM 798 O O . LEU A 1 107 ? 15.669 -32.809 -41.719 1.00 51.62 107 LEU A O 1
ATOM 802 N N . ARG A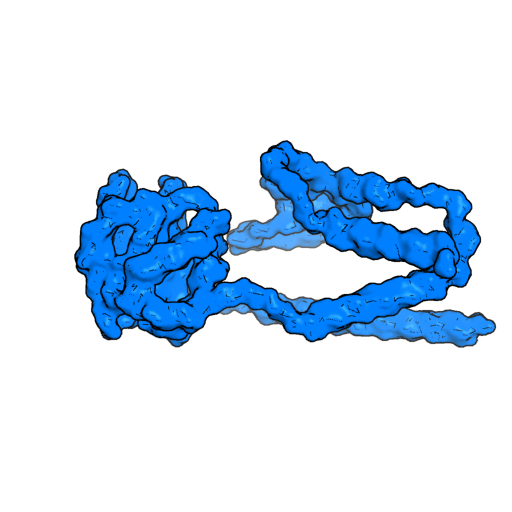 1 108 ? 15.280 -34.867 -40.917 1.00 56.12 108 ARG A N 1
ATOM 803 C CA . ARG A 1 108 ? 13.978 -34.524 -40.315 1.00 56.12 108 ARG A CA 1
ATOM 804 C C . ARG A 1 108 ? 14.140 -33.766 -38.999 1.00 56.12 108 ARG A C 1
ATOM 806 O O . ARG A 1 108 ? 13.434 -32.787 -38.786 1.00 56.12 108 ARG A O 1
ATOM 813 N N . THR A 1 109 ? 15.105 -34.149 -38.172 1.00 56.59 109 THR A N 1
ATOM 814 C CA . THR A 1 109 ? 15.457 -33.470 -36.922 1.00 56.59 109 THR A CA 1
ATOM 815 C C . THR A 1 109 ? 16.107 -32.124 -37.202 1.00 56.59 109 THR A C 1
ATOM 817 O O . THR A 1 109 ? 15.763 -31.162 -36.531 1.00 56.59 109 THR A O 1
ATOM 820 N N . ALA A 1 110 ? 16.949 -31.995 -38.238 1.00 58.66 110 ALA A N 1
ATOM 821 C CA . ALA A 1 110 ? 17.453 -30.686 -38.659 1.00 58.66 110 ALA A CA 1
ATOM 822 C C . ALA A 1 110 ? 16.306 -29.744 -39.057 1.00 58.66 110 ALA A C 1
ATOM 824 O O . ALA A 1 110 ? 16.247 -28.626 -38.560 1.00 58.66 110 ALA A O 1
ATOM 825 N N . ARG A 1 111 ? 15.339 -30.210 -39.864 1.00 64.44 111 ARG A N 1
ATOM 826 C CA . ARG A 1 111 ? 14.160 -29.409 -40.242 1.00 64.44 111 ARG A CA 1
ATO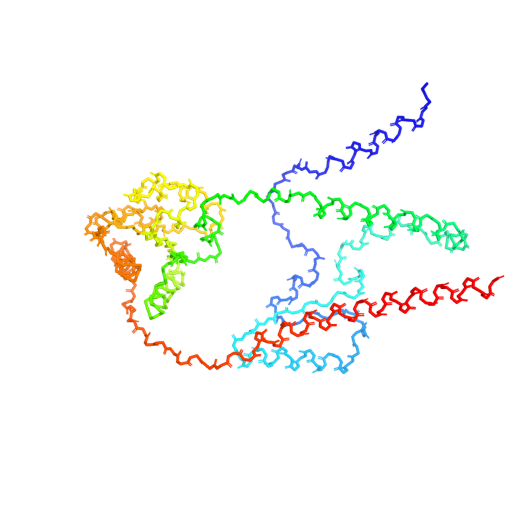M 827 C C . ARG A 1 111 ? 13.258 -29.073 -39.053 1.00 64.44 111 ARG A C 1
ATOM 829 O O . ARG A 1 111 ? 12.790 -27.944 -38.970 1.00 64.44 111 ARG A O 1
ATOM 836 N N . LEU A 1 112 ? 13.049 -30.005 -38.124 1.00 69.12 112 LEU A N 1
ATOM 837 C CA . LEU A 1 112 ? 12.284 -29.756 -36.898 1.00 69.12 112 LEU A CA 1
ATOM 838 C C . LEU A 1 112 ? 12.977 -28.738 -35.989 1.00 69.12 112 LEU A C 1
ATOM 840 O O . LEU A 1 112 ? 12.314 -27.836 -35.492 1.00 69.12 112 LEU A O 1
ATOM 844 N N . ILE A 1 113 ? 14.299 -28.825 -35.826 1.00 71.75 113 ILE A N 1
ATOM 845 C CA . ILE A 1 113 ? 15.088 -27.852 -35.060 1.00 71.75 113 ILE A CA 1
ATOM 846 C C . ILE A 1 113 ? 15.047 -26.477 -35.738 1.00 71.75 113 ILE A C 1
ATOM 848 O O . ILE A 1 113 ? 14.874 -25.474 -35.053 1.00 71.75 113 ILE A O 1
ATOM 852 N N . THR A 1 114 ? 15.146 -26.403 -37.071 1.00 68.25 114 THR A N 1
ATOM 853 C CA . THR A 1 114 ? 15.024 -25.132 -37.804 1.00 68.25 114 THR A CA 1
ATOM 854 C C . THR A 1 114 ? 13.624 -24.535 -37.680 1.00 68.25 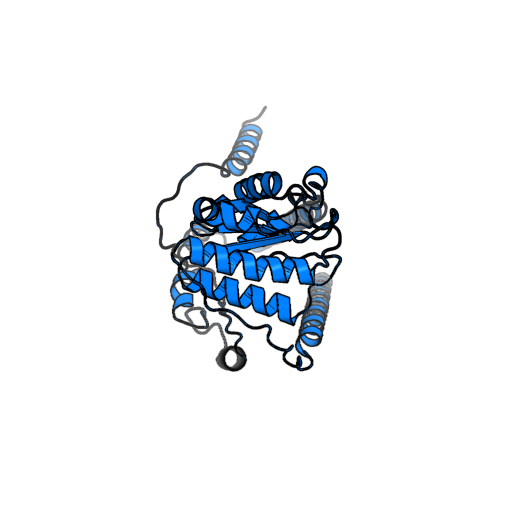114 THR A C 1
ATOM 856 O O . THR A 1 114 ? 13.506 -23.336 -37.450 1.00 68.25 114 THR A O 1
ATOM 859 N N . CYS A 1 115 ? 12.565 -25.345 -37.773 1.00 72.62 115 CYS A N 1
ATOM 860 C CA . CYS A 1 115 ? 11.197 -24.879 -37.547 1.00 72.62 115 CYS A CA 1
ATOM 861 C C . CYS A 1 115 ? 10.993 -24.408 -36.105 1.00 72.62 115 CYS A C 1
ATOM 863 O O . CYS A 1 115 ? 10.433 -23.335 -35.921 1.00 72.62 115 CYS A O 1
ATOM 865 N N . LEU A 1 116 ? 11.504 -25.141 -35.108 1.00 73.75 116 LEU A N 1
ATOM 866 C CA . LEU A 1 116 ? 11.443 -24.756 -33.695 1.00 73.75 116 LEU A CA 1
ATOM 867 C C . LEU A 1 116 ? 12.196 -23.450 -33.419 1.00 73.75 116 LEU A C 1
ATOM 869 O O . LEU A 1 116 ? 11.670 -22.577 -32.731 1.00 73.75 116 LEU A O 1
ATOM 873 N N . LEU A 1 117 ? 13.390 -23.279 -33.994 1.00 73.62 117 LEU A N 1
ATOM 874 C CA . LEU A 1 117 ? 14.165 -22.039 -33.899 1.00 73.62 117 LEU A CA 1
ATOM 875 C C . LEU A 1 117 ? 13.465 -20.872 -34.597 1.00 73.62 117 LEU A C 1
ATOM 877 O O . LEU A 1 117 ? 13.454 -19.773 -34.054 1.00 73.62 117 LEU A O 1
ATOM 881 N N . ALA A 1 118 ? 12.850 -21.099 -35.760 1.00 71.50 118 ALA A N 1
ATOM 882 C CA . ALA A 1 118 ? 12.081 -20.076 -36.459 1.00 71.50 118 ALA A CA 1
ATOM 883 C C . ALA A 1 118 ? 10.822 -19.679 -35.672 1.00 71.50 118 ALA A C 1
ATOM 885 O O . ALA A 1 118 ? 10.551 -18.491 -35.528 1.00 71.50 118 ALA A O 1
ATOM 886 N N . THR A 1 119 ? 10.092 -20.638 -35.089 1.00 67.56 119 THR A N 1
ATOM 887 C CA . THR A 1 119 ? 8.946 -20.340 -34.214 1.00 67.56 119 THR A CA 1
ATOM 888 C C . THR A 1 119 ? 9.369 -19.647 -32.925 1.00 67.56 119 THR A C 1
ATOM 890 O O . THR A 1 119 ? 8.674 -18.739 -32.485 1.00 67.56 119 THR A O 1
ATOM 893 N N . ALA A 1 120 ? 10.521 -20.005 -32.350 1.00 71.31 120 ALA A N 1
ATOM 894 C CA . ALA A 1 120 ? 11.071 -19.306 -31.195 1.00 71.31 120 ALA A CA 1
ATOM 895 C C . ALA A 1 120 ? 11.458 -17.864 -31.557 1.00 71.31 120 ALA A C 1
ATOM 897 O O . ALA A 1 120 ? 11.105 -16.945 -30.829 1.00 71.31 120 ALA A O 1
ATOM 898 N N . LEU A 1 121 ? 12.096 -17.632 -32.710 1.00 69.62 121 LEU A N 1
ATOM 899 C CA . LEU A 1 121 ? 12.432 -16.278 -33.166 1.00 69.62 121 LEU A CA 1
ATOM 900 C C . LEU A 1 121 ? 11.184 -15.422 -33.422 1.00 69.62 121 LEU A C 1
ATOM 902 O O . LEU A 1 121 ? 11.171 -14.248 -33.066 1.00 69.62 121 LEU A O 1
ATOM 906 N N . VAL A 1 122 ? 10.132 -16.002 -34.009 1.00 68.75 122 VAL A N 1
ATOM 907 C CA . VAL A 1 122 ? 8.853 -15.307 -34.227 1.00 68.75 122 VAL A CA 1
ATOM 908 C C . VAL A 1 122 ? 8.143 -15.030 -32.897 1.00 68.75 122 VAL A C 1
ATOM 910 O O . VAL A 1 122 ? 7.593 -13.947 -32.726 1.00 68.75 122 VAL A O 1
ATOM 913 N N . ALA A 1 123 ? 8.219 -15.944 -31.925 1.00 63.47 123 ALA A N 1
ATOM 914 C CA . ALA A 1 123 ? 7.702 -15.719 -30.574 1.00 63.47 123 ALA A CA 1
ATOM 915 C C . ALA A 1 123 ? 8.483 -14.633 -29.806 1.00 63.47 123 ALA A C 1
ATOM 917 O O . ALA A 1 123 ? 7.886 -13.926 -29.002 1.00 63.47 123 ALA A O 1
ATOM 918 N N . LEU A 1 124 ? 9.785 -14.456 -30.074 1.00 63.88 124 LEU A N 1
ATOM 919 C CA . LEU A 1 124 ? 10.581 -13.343 -29.536 1.00 63.88 124 LEU A CA 1
ATOM 920 C C . LEU A 1 124 ? 10.333 -12.007 -30.263 1.00 63.88 124 LEU A C 1
ATOM 922 O O . LEU A 1 124 ? 10.599 -10.953 -29.691 1.00 63.88 124 LEU A O 1
ATOM 926 N N . ALA A 1 125 ? 9.870 -12.040 -31.517 1.00 62.62 125 ALA A N 1
ATOM 927 C CA . ALA A 1 125 ? 9.601 -10.847 -32.324 1.00 62.62 125 ALA A CA 1
ATOM 928 C C . ALA A 1 125 ? 8.155 -10.340 -32.204 1.00 62.62 125 ALA A C 1
ATOM 930 O O . ALA A 1 125 ? 7.879 -9.193 -32.559 1.00 62.62 125 ALA A O 1
ATOM 931 N N . ALA A 1 126 ? 7.231 -11.168 -31.709 1.00 53.41 126 ALA A N 1
ATOM 932 C CA . ALA A 1 126 ? 5.914 -10.696 -31.321 1.00 53.41 126 ALA A CA 1
ATOM 933 C C . ALA A 1 126 ? 6.089 -9.730 -30.138 1.00 53.41 126 ALA A C 1
ATOM 935 O O . ALA A 1 126 ? 6.661 -10.138 -29.122 1.00 53.41 126 ALA A O 1
ATOM 936 N N . PRO A 1 127 ? 5.628 -8.465 -30.225 1.00 53.34 127 PRO A N 1
ATOM 937 C CA . PRO A 1 127 ? 5.549 -7.633 -29.040 1.00 53.34 127 PRO A CA 1
ATOM 938 C C . PRO A 1 127 ? 4.686 -8.409 -28.057 1.00 53.34 127 PRO A C 1
ATOM 940 O O . PRO A 1 127 ? 3.522 -8.701 -28.345 1.00 53.34 127 PRO A O 1
ATOM 943 N N . ALA A 1 128 ? 5.278 -8.809 -26.934 1.00 50.19 128 ALA A N 1
ATOM 944 C CA . ALA A 1 128 ? 4.502 -9.300 -25.824 1.00 50.19 128 ALA A CA 1
ATOM 945 C C . ALA A 1 128 ? 3.566 -8.147 -25.476 1.00 50.19 128 ALA A C 1
ATOM 947 O O . ALA A 1 128 ? 3.975 -7.162 -24.866 1.00 50.19 128 ALA A O 1
ATOM 948 N N . ALA A 1 129 ? 2.318 -8.239 -25.929 1.00 43.88 129 ALA A N 1
ATOM 949 C CA . ALA A 1 129 ? 1.226 -7.490 -25.358 1.00 43.88 129 ALA A CA 1
ATOM 950 C C . ALA A 1 129 ? 1.049 -8.077 -23.959 1.00 43.88 129 ALA A C 1
ATOM 952 O O . ALA A 1 129 ? 0.143 -8.860 -23.692 1.00 43.88 129 ALA A O 1
ATOM 953 N N . THR A 1 130 ? 2.005 -7.785 -23.079 1.00 49.66 130 THR A N 1
ATOM 954 C CA . THR A 1 130 ? 1.782 -7.853 -21.656 1.00 49.66 130 THR A CA 1
ATOM 955 C C . THR A 1 130 ? 0.649 -6.876 -21.446 1.00 49.66 130 THR A C 1
ATOM 957 O O . THR A 1 130 ? 0.809 -5.674 -21.674 1.00 49.66 130 THR A O 1
ATOM 960 N N . TRP A 1 131 ? -0.515 -7.408 -21.098 1.00 42.06 131 TRP A N 1
ATOM 961 C CA . TRP A 1 131 ? -1.575 -6.640 -20.476 1.00 42.06 131 TRP A CA 1
ATOM 962 C C . TRP A 1 131 ? -1.024 -6.214 -19.117 1.00 42.06 131 TRP A C 1
ATOM 964 O O . TRP A 1 131 ? -1.350 -6.803 -18.097 1.00 42.06 131 TRP A O 1
ATOM 974 N N . ALA A 1 132 ? -0.079 -5.277 -19.128 1.00 49.22 132 ALA A N 1
ATOM 975 C CA . ALA A 1 132 ? 0.166 -4.461 -17.970 1.00 49.22 132 ALA A CA 1
ATOM 976 C C . ALA A 1 132 ? -1.121 -3.658 -17.856 1.00 49.22 132 ALA A C 1
ATOM 978 O O . ALA A 1 132 ? -1.409 -2.814 -18.716 1.00 49.22 132 ALA A O 1
ATOM 979 N N . ASP A 1 133 ? -1.944 -4.011 -16.870 1.00 60.38 133 ASP A N 1
ATOM 980 C CA . ASP A 1 133 ? -2.872 -3.034 -16.341 1.00 60.38 133 ASP A CA 1
ATOM 981 C C . ASP A 1 133 ? -2.018 -1.795 -16.084 1.00 60.38 133 ASP A C 1
ATOM 983 O O . ASP A 1 133 ? -0.967 -1.839 -15.451 1.00 60.38 133 ASP A O 1
ATOM 987 N N . ALA A 1 134 ? -2.383 -0.695 -16.722 1.00 83.06 134 ALA A N 1
ATOM 988 C CA . ALA A 1 134 ? -1.569 0.494 -16.654 1.00 83.06 134 ALA A CA 1
ATOM 989 C C . ALA A 1 134 ? -1.676 1.174 -15.275 1.00 83.06 134 ALA A C 1
ATOM 991 O O . ALA A 1 134 ? -1.224 2.306 -15.143 1.00 83.06 134 ALA A O 1
ATOM 992 N N . ASP A 1 135 ? -2.258 0.519 -14.267 1.00 93.00 135 ASP A N 1
ATOM 993 C CA . ASP A 1 135 ? -2.121 0.816 -12.846 1.00 93.00 135 ASP A CA 1
ATOM 994 C C . ASP A 1 135 ? -1.020 -0.047 -12.180 1.00 93.00 135 ASP A C 1
ATOM 996 O O . ASP A 1 135 ? -1.247 -1.204 -11.834 1.00 93.00 135 ASP A O 1
ATOM 1000 N N . PRO A 1 136 ? 0.164 0.510 -11.876 1.00 94.44 136 PRO A N 1
ATOM 1001 C CA . PRO A 1 136 ? 1.233 -0.262 -11.245 1.00 94.44 136 PRO A CA 1
ATOM 1002 C C . PRO A 1 136 ? 0.885 -0.849 -9.864 1.00 94.44 136 PRO A C 1
ATOM 1004 O O . PRO A 1 136 ? 1.526 -1.804 -9.418 1.00 94.44 136 PRO A O 1
ATOM 1007 N N . ALA A 1 137 ? -0.091 -0.280 -9.144 1.00 95.25 137 ALA A N 1
ATOM 1008 C CA . ALA A 1 137 ? -0.466 -0.786 -7.827 1.00 95.25 137 ALA A CA 1
ATOM 1009 C C . ALA A 1 137 ? -1.232 -2.115 -7.918 1.00 95.25 137 ALA A C 1
ATOM 1011 O O . ALA A 1 137 ? -1.063 -2.964 -7.033 1.00 95.25 137 ALA A O 1
ATOM 1012 N N . SER A 1 138 ? -2.049 -2.308 -8.961 1.00 95.44 138 SER A N 1
ATOM 1013 C CA . SER A 1 138 ? -2.819 -3.540 -9.169 1.00 95.44 138 SER A CA 1
ATOM 1014 C C . SER A 1 138 ? -1.913 -4.720 -9.527 1.00 95.44 138 SER A C 1
ATOM 1016 O O . SER A 1 138 ? -2.152 -5.833 -9.058 1.00 95.44 138 SER A O 1
ATOM 1018 N N . ASP A 1 139 ? -0.811 -4.458 -10.231 1.00 93.06 139 ASP A N 1
ATOM 1019 C CA . ASP A 1 139 ? 0.224 -5.450 -10.536 1.00 93.06 139 ASP A CA 1
ATOM 1020 C C . ASP A 1 139 ? 1.059 -5.835 -9.299 1.00 93.06 139 ASP A C 1
ATOM 1022 O O . ASP A 1 139 ? 1.536 -6.966 -9.173 1.00 93.06 139 ASP A O 1
ATOM 1026 N N . TYR A 1 140 ? 1.255 -4.901 -8.361 1.00 94.00 140 TYR A N 1
ATOM 1027 C CA . TYR A 1 140 ? 2.165 -5.087 -7.225 1.00 94.00 140 TYR A CA 1
ATOM 1028 C C . TYR A 1 140 ? 1.490 -5.713 -5.992 1.00 94.00 140 TYR A C 1
ATOM 1030 O O . TYR A 1 140 ? 2.021 -6.639 -5.372 1.00 94.00 140 TYR A O 1
ATOM 1038 N N . LEU A 1 141 ? 0.304 -5.234 -5.607 1.00 95.88 141 LEU A N 1
ATOM 1039 C CA . LEU A 1 141 ? -0.355 -5.616 -4.347 1.00 95.88 141 LEU A CA 1
ATOM 1040 C C . LEU A 1 141 ? -0.822 -7.081 -4.213 1.00 95.88 141 LEU A C 1
ATOM 1042 O O . LEU A 1 141 ? -0.992 -7.534 -3.074 1.00 95.88 141 LEU A O 1
ATOM 1046 N N . PRO A 1 142 ? -1.006 -7.869 -5.288 1.00 94.81 142 PRO A N 1
ATOM 1047 C CA . PRO A 1 142 ? -1.200 -9.308 -5.146 1.00 94.81 142 PRO A CA 1
ATOM 1048 C C . PRO A 1 142 ? -0.007 -9.998 -4.469 1.00 94.81 142 PRO A C 1
ATOM 1050 O O . PRO A 1 142 ? -0.195 -10.835 -3.586 1.00 94.81 142 PRO A O 1
ATOM 1053 N N . GLY A 1 143 ? 1.221 -9.605 -4.829 1.00 9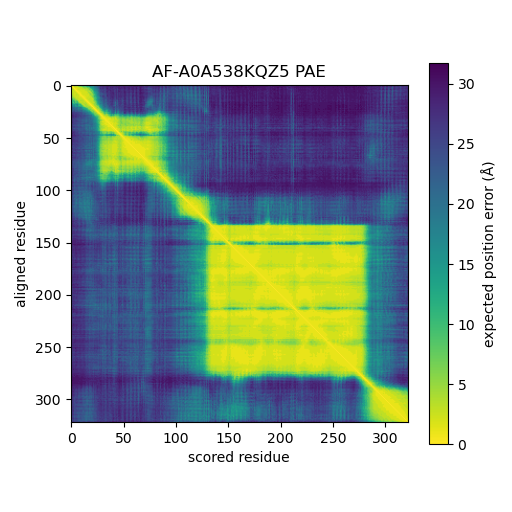3.19 143 GLY A N 1
ATOM 1054 C CA . GLY A 1 143 ? 2.457 -10.206 -4.315 1.00 93.19 143 GLY A CA 1
ATOM 1055 C C . GLY A 1 143 ? 3.010 -9.557 -3.043 1.00 93.19 143 GLY A C 1
ATOM 1056 O O . GLY A 1 143 ? 3.755 -10.198 -2.302 1.00 93.19 143 GLY A O 1
ATOM 1057 N N . PHE A 1 144 ? 2.642 -8.304 -2.764 1.00 95.25 144 PHE A N 1
ATOM 1058 C CA . PHE A 1 144 ? 3.214 -7.504 -1.675 1.00 95.25 144 PHE A CA 1
ATOM 1059 C C . PHE A 1 144 ? 2.128 -6.825 -0.837 1.00 95.25 144 PHE A C 1
ATOM 1061 O O . PHE A 1 144 ? 0.988 -6.691 -1.268 1.00 95.25 144 PHE A O 1
ATOM 1068 N N . ASP A 1 145 ? 2.447 -6.410 0.389 1.00 97.50 145 ASP A N 1
ATOM 1069 C CA . ASP A 1 145 ? 1.457 -5.759 1.265 1.00 97.50 145 ASP A CA 1
ATOM 1070 C C . ASP A 1 145 ? 1.453 -4.235 1.141 1.00 97.50 145 ASP A C 1
ATOM 1072 O O . ASP A 1 145 ? 0.459 -3.601 1.480 1.00 97.50 145 ASP A O 1
ATOM 1076 N N . SER A 1 146 ? 2.542 -3.645 0.653 1.00 97.44 146 SER A N 1
ATOM 1077 C CA . SER A 1 146 ? 2.706 -2.203 0.495 1.00 97.44 146 SER A CA 1
ATOM 1078 C C . SER A 1 146 ? 3.119 -1.869 -0.937 1.00 97.44 146 SER A C 1
ATOM 1080 O O . SER A 1 146 ? 4.023 -2.483 -1.487 1.00 97.44 146 SER A O 1
ATOM 1082 N N . TYR A 1 147 ? 2.472 -0.875 -1.537 1.00 97.56 147 TYR A N 1
ATOM 1083 C CA . TYR A 1 147 ? 2.899 -0.203 -2.759 1.00 97.56 147 TYR A CA 1
ATOM 1084 C C . TYR A 1 147 ? 3.266 1.240 -2.403 1.00 97.56 147 TYR A C 1
ATOM 1086 O O . TYR A 1 147 ? 2.475 1.942 -1.765 1.00 97.56 147 TYR A O 1
ATOM 1094 N N . LEU A 1 148 ? 4.473 1.667 -2.780 1.00 97.00 148 LEU A N 1
ATOM 1095 C CA . LEU A 1 148 ? 5.024 2.987 -2.468 1.00 97.00 148 LEU A CA 1
ATOM 1096 C C . LEU A 1 148 ? 5.381 3.746 -3.760 1.00 97.00 148 LEU A C 1
ATOM 1098 O O . LEU A 1 148 ? 5.724 3.099 -4.749 1.00 97.00 148 LEU A O 1
ATOM 1102 N N . PRO A 1 149 ? 5.368 5.094 -3.749 1.00 94.00 149 PRO A N 1
ATOM 1103 C CA . PRO A 1 149 ? 5.643 5.912 -4.933 1.00 94.00 149 PRO A CA 1
ATOM 1104 C C . PRO A 1 149 ? 7.000 5.623 -5.591 1.00 94.00 149 PRO A C 1
ATOM 1106 O O . PRO A 1 149 ? 8.025 5.573 -4.907 1.00 94.00 149 PRO A O 1
ATOM 1109 N N . TYR A 1 150 ? 7.027 5.514 -6.925 1.00 78.69 150 TYR A N 1
ATOM 1110 C CA . TYR A 1 150 ? 8.253 5.220 -7.688 1.00 78.69 150 TYR A CA 1
ATOM 1111 C C . TYR A 1 150 ? 9.177 6.430 -7.824 1.00 78.69 150 TYR A C 1
ATOM 1113 O O . TYR A 1 150 ? 10.394 6.310 -7.696 1.00 78.69 150 TYR A O 1
ATOM 1121 N N . GLY A 1 151 ? 8.600 7.596 -8.132 1.00 71.00 151 GLY A N 1
ATOM 1122 C CA . GLY A 1 151 ? 9.369 8.799 -8.461 1.00 71.00 151 GLY A CA 1
ATOM 1123 C C . GLY A 1 151 ? 9.907 9.534 -7.236 1.00 71.00 151 GLY A C 1
ATOM 1124 O O . GLY A 1 151 ? 10.919 10.223 -7.326 1.00 71.00 151 GLY A O 1
ATOM 1125 N N . ASN A 1 152 ? 9.248 9.373 -6.084 1.00 75.94 152 ASN A N 1
ATOM 1126 C CA . ASN A 1 152 ? 9.598 10.070 -4.855 1.00 75.94 152 ASN A CA 1
ATOM 1127 C C . ASN A 1 152 ? 9.747 9.079 -3.699 1.00 75.94 152 ASN A C 1
ATOM 1129 O O . ASN A 1 152 ? 8.769 8.567 -3.158 1.00 75.94 152 ASN A O 1
ATOM 1133 N N . THR A 1 153 ? 10.992 8.834 -3.301 1.00 86.88 153 THR A N 1
ATOM 1134 C CA . THR A 1 153 ? 11.314 7.810 -2.305 1.00 86.88 153 THR A CA 1
ATOM 1135 C C . THR A 1 153 ? 10.746 8.131 -0.923 1.00 86.88 153 THR A C 1
ATOM 1137 O O . THR A 1 153 ? 10.999 9.196 -0.354 1.00 86.88 153 THR A O 1
ATOM 1140 N N . VAL A 1 154 ? 10.043 7.162 -0.339 1.00 94.00 154 VAL A N 1
ATOM 1141 C CA . VAL A 1 154 ? 9.710 7.141 1.089 1.00 94.00 154 VAL A CA 1
ATOM 1142 C C . VAL A 1 154 ? 10.986 6.904 1.898 1.00 94.00 154 VAL A C 1
ATOM 1144 O O . VAL A 1 154 ? 11.846 6.107 1.517 1.00 94.00 154 VAL A O 1
ATOM 1147 N N . ALA A 1 155 ? 11.130 7.583 3.037 1.00 93.88 155 ALA A N 1
ATOM 1148 C CA . ALA A 1 155 ? 12.262 7.354 3.926 1.00 93.88 155 ALA A CA 1
ATOM 1149 C C . ALA A 1 155 ? 12.299 5.886 4.399 1.00 93.88 155 ALA A C 1
ATOM 1151 O O . ALA A 1 155 ? 11.308 5.363 4.914 1.00 93.88 155 ALA A O 1
ATOM 1152 N N . LYS A 1 156 ? 13.465 5.229 4.288 1.00 92.56 156 LYS A N 1
ATOM 1153 C CA . LYS A 1 156 ? 13.645 3.807 4.654 1.00 92.56 156 LYS A CA 1
ATOM 1154 C C . LYS A 1 156 ? 13.114 3.435 6.050 1.00 92.56 156 LYS A C 1
ATOM 1156 O O . LYS A 1 156 ? 12.500 2.375 6.163 1.00 92.56 156 LYS A O 1
ATOM 1161 N N . PRO A 1 157 ? 13.300 4.256 7.107 1.00 92.50 157 PRO A N 1
ATOM 1162 C CA . PRO A 1 157 ? 12.732 3.961 8.424 1.00 92.50 157 PRO A CA 1
ATOM 1163 C C . PRO A 1 157 ? 11.205 3.832 8.418 1.00 92.50 157 PRO A C 1
ATOM 1165 O O . PRO A 1 157 ? 10.672 2.937 9.073 1.00 92.50 157 PRO A O 1
ATOM 1168 N N . THR A 1 158 ? 10.516 4.692 7.663 1.00 95.12 158 THR A N 1
ATOM 1169 C CA . THR A 1 158 ? 9.051 4.713 7.542 1.00 95.12 158 THR A CA 1
ATOM 1170 C C . THR A 1 158 ? 8.546 3.550 6.696 1.00 95.12 158 THR A C 1
ATOM 1172 O O . THR A 1 158 ? 7.594 2.887 7.093 1.00 95.12 158 THR A O 1
ATOM 1175 N N . GLN A 1 159 ? 9.222 3.231 5.586 1.00 94.94 159 GLN A N 1
ATOM 1176 C CA . GLN A 1 159 ? 8.921 2.027 4.804 1.00 94.94 159 GLN A CA 1
ATOM 1177 C C . GLN A 1 159 ? 9.041 0.768 5.674 1.00 94.94 159 GLN A C 1
ATOM 1179 O O . GLN A 1 159 ? 8.092 0.003 5.792 1.00 94.94 159 GLN A O 1
ATOM 1184 N N . GLY A 1 160 ? 10.167 0.597 6.376 1.00 93.88 160 GLY A N 1
ATOM 1185 C CA . GLY A 1 160 ? 10.364 -0.566 7.240 1.00 93.88 160 GLY A CA 1
ATOM 1186 C C . GLY A 1 160 ? 9.382 -0.629 8.415 1.00 93.88 160 GLY A C 1
ATOM 1187 O O . GLY A 1 160 ? 9.068 -1.716 8.894 1.00 93.88 160 GLY A O 1
ATOM 1188 N N . GLN A 1 161 ? 8.898 0.517 8.902 1.00 95.94 161 GLN A N 1
ATOM 1189 C CA . GLN A 1 161 ? 7.834 0.579 9.906 1.00 95.94 161 GLN A CA 1
ATOM 1190 C C . GLN A 1 161 ? 6.507 0.062 9.343 1.00 95.94 161 GLN A C 1
ATOM 1192 O O . GLN A 1 161 ? 5.889 -0.795 9.976 1.00 95.94 161 GLN A O 1
ATOM 1197 N N . LEU A 1 162 ? 6.113 0.532 8.156 1.00 97.06 162 LEU A N 1
ATOM 1198 C CA . LEU A 1 162 ? 4.913 0.072 7.461 1.00 97.06 162 LEU A CA 1
ATOM 1199 C C . LEU A 1 162 ? 4.987 -1.431 7.170 1.00 97.06 162 LEU A C 1
ATOM 1201 O O . LEU A 1 162 ? 4.094 -2.169 7.572 1.00 97.06 162 LEU A O 1
ATOM 1205 N N . ASP A 1 163 ? 6.084 -1.906 6.584 1.00 96.50 163 ASP A N 1
ATOM 1206 C CA . ASP A 1 163 ? 6.255 -3.319 6.231 1.00 96.50 163 ASP A CA 1
ATOM 1207 C C . ASP A 1 163 ? 6.165 -4.236 7.463 1.00 96.50 163 ASP A C 1
ATOM 1209 O O . ASP A 1 163 ? 5.533 -5.295 7.421 1.00 96.50 163 ASP A O 1
ATOM 1213 N N . ARG A 1 164 ? 6.745 -3.821 8.600 1.00 96.62 164 ARG A N 1
ATOM 1214 C CA . ARG A 1 164 ? 6.621 -4.563 9.866 1.00 96.62 164 ARG A CA 1
ATOM 1215 C C . ARG A 1 164 ? 5.187 -4.588 10.381 1.00 96.62 164 ARG A C 1
ATOM 1217 O O . ARG A 1 164 ? 4.735 -5.646 10.809 1.00 96.62 164 ARG A O 1
ATOM 1224 N N . LEU A 1 165 ? 4.489 -3.453 10.361 1.00 97.94 165 LEU A N 1
ATOM 1225 C CA . LEU A 1 165 ? 3.100 -3.377 10.813 1.00 97.94 165 LEU A CA 1
ATOM 1226 C C . LEU A 1 165 ? 2.202 -4.302 9.980 1.00 97.94 165 LEU A C 1
ATOM 1228 O O . LEU A 1 165 ? 1.447 -5.092 10.545 1.00 97.94 165 LEU A O 1
ATOM 1232 N N . LEU A 1 166 ? 2.334 -4.254 8.651 1.00 97.69 166 LEU A N 1
ATOM 1233 C CA . LEU A 1 166 ? 1.556 -5.085 7.729 1.00 97.69 166 LEU A CA 1
ATOM 1234 C C . LEU A 1 166 ? 1.877 -6.569 7.891 1.00 97.69 166 LEU A C 1
ATOM 1236 O O . LEU A 1 166 ? 0.966 -7.397 7.933 1.00 97.69 166 LEU A O 1
ATOM 1240 N N . LYS A 1 167 ? 3.156 -6.905 8.098 1.00 96.81 167 LYS A N 1
ATOM 1241 C CA . LYS A 1 167 ? 3.550 -8.270 8.440 1.00 96.81 167 LYS A CA 1
ATOM 1242 C C . LYS A 1 167 ? 2.883 -8.750 9.730 1.00 96.81 167 LYS A C 1
ATOM 1244 O O . LYS A 1 167 ? 2.330 -9.844 9.727 1.00 96.81 167 LYS A O 1
ATOM 1249 N N . ILE A 1 168 ? 2.903 -7.953 10.799 1.00 97.00 168 ILE A N 1
ATOM 1250 C CA . ILE A 1 168 ? 2.261 -8.312 12.074 1.00 97.00 168 ILE A CA 1
ATOM 1251 C C . ILE A 1 168 ? 0.753 -8.510 11.886 1.00 97.00 168 ILE A C 1
ATOM 1253 O O . ILE A 1 168 ? 0.185 -9.441 12.454 1.00 97.00 168 ILE A O 1
ATOM 1257 N N . ALA A 1 169 ? 0.102 -7.661 11.091 1.00 97.19 169 ALA A N 1
ATOM 1258 C CA . ALA A 1 169 ? -1.325 -7.772 10.818 1.00 97.19 169 ALA A CA 1
ATOM 1259 C C . ALA A 1 169 ? -1.665 -9.070 10.066 1.00 97.19 169 ALA A C 1
ATOM 1261 O O . ALA A 1 169 ? -2.536 -9.827 10.502 1.00 97.19 169 ALA A O 1
ATOM 1262 N N . ARG A 1 170 ? -0.908 -9.394 9.007 1.00 96.69 170 ARG A N 1
ATOM 1263 C CA . ARG A 1 170 ? -1.038 -10.666 8.280 1.00 96.69 170 ARG A CA 1
ATOM 1264 C C . ARG A 1 170 ? -0.800 -11.872 9.189 1.00 96.69 170 ARG A C 1
ATOM 1266 O O . ARG A 1 170 ? -1.606 -12.795 9.171 1.00 96.69 170 ARG A O 1
ATOM 1273 N N . ASP A 1 171 ? 0.256 -11.856 10.002 1.00 96.00 171 ASP A N 1
ATOM 1274 C CA . ASP A 1 171 ? 0.576 -12.956 10.925 1.00 96.00 171 ASP A CA 1
ATOM 1275 C C . ASP A 1 171 ? -0.539 -13.171 11.975 1.00 96.00 171 ASP A C 1
ATOM 1277 O O . ASP A 1 171 ? -0.691 -14.265 12.512 1.00 96.00 171 ASP A O 1
ATOM 1281 N N . ARG A 1 172 ? -1.354 -12.141 12.246 1.00 95.62 172 ARG A N 1
ATOM 1282 C CA . ARG A 1 172 ? -2.547 -12.196 13.109 1.00 95.62 172 ARG A CA 1
ATOM 1283 C C . ARG A 1 172 ? -3.846 -12.521 12.356 1.00 95.62 172 ARG A C 1
ATOM 1285 O O . ARG A 1 172 ? -4.926 -12.355 12.918 1.00 95.62 172 ARG A O 1
ATOM 1292 N N . GLY A 1 173 ? -3.764 -12.956 11.098 1.00 95.00 173 GLY A N 1
ATOM 1293 C CA . GLY A 1 173 ? -4.931 -13.308 10.281 1.00 95.00 173 GLY A CA 1
ATOM 1294 C C . GLY A 1 173 ? -5.783 -12.105 9.871 1.00 95.00 173 GLY A C 1
ATOM 1295 O O . GLY A 1 173 ? -6.975 -12.256 9.616 1.00 95.00 173 GLY A O 1
ATOM 1296 N N . ARG A 1 174 ? -5.190 -10.907 9.845 1.00 95.19 174 ARG A N 1
ATOM 1297 C CA . ARG A 1 174 ? -5.823 -9.650 9.425 1.00 95.19 174 ARG A CA 1
ATOM 1298 C C . ARG A 1 174 ? -4.948 -8.952 8.382 1.00 95.19 174 ARG A C 1
ATOM 1300 O O . ARG A 1 174 ? -4.282 -7.969 8.704 1.00 95.19 174 ARG A O 1
ATOM 1307 N N . PRO A 1 175 ? -4.843 -9.495 7.158 1.00 97.31 175 PRO A N 1
ATOM 1308 C CA . PRO A 1 175 ? -3.969 -8.922 6.147 1.00 97.31 175 PRO A CA 1
ATOM 1309 C C . PRO A 1 175 ? -4.466 -7.538 5.711 1.00 97.31 175 PRO A C 1
ATOM 1311 O O . PRO A 1 175 ? -5.642 -7.340 5.412 1.00 97.31 175 PRO A O 1
ATOM 1314 N N . PHE A 1 176 ? -3.540 -6.587 5.631 1.00 98.38 176 PHE A N 1
ATOM 1315 C CA . PHE A 1 176 ? -3.775 -5.272 5.041 1.00 98.38 176 PHE A CA 1
ATOM 1316 C C . PHE A 1 176 ? -2.978 -5.153 3.744 1.00 98.38 176 PHE A C 1
ATOM 1318 O O . PHE A 1 176 ? -1.815 -5.554 3.690 1.00 98.38 176 PHE A O 1
ATOM 1325 N N . LYS A 1 177 ? -3.597 -4.567 2.718 1.00 98.50 177 LYS A N 1
ATOM 1326 C CA . LYS A 1 177 ? -2.934 -4.116 1.491 1.00 98.50 177 LYS A CA 1
ATOM 1327 C C . LYS A 1 177 ? -2.930 -2.596 1.491 1.00 98.50 177 LYS A C 1
ATOM 1329 O O . LYS A 1 177 ? -3.970 -1.988 1.717 1.00 98.50 177 LYS A O 1
ATOM 1334 N N . VAL A 1 178 ? -1.781 -1.972 1.275 1.00 98.69 178 VAL A N 1
ATOM 1335 C CA . VAL A 1 178 ? -1.625 -0.519 1.391 1.00 98.69 178 VAL A CA 1
ATOM 1336 C C . VAL A 1 178 ? -1.048 0.055 0.112 1.00 98.69 178 VAL A C 1
ATOM 1338 O O . VAL A 1 178 ? 0.063 -0.293 -0.268 1.00 98.69 178 VAL A O 1
ATOM 1341 N N . ALA A 1 179 ? -1.761 0.989 -0.510 1.00 98.50 179 ALA A N 1
ATOM 1342 C CA . ALA A 1 179 ? -1.251 1.786 -1.619 1.00 98.50 179 ALA A CA 1
ATOM 1343 C C . ALA A 1 179 ? -1.011 3.225 -1.160 1.00 98.50 179 ALA A C 1
ATOM 1345 O O . ALA A 1 179 ? -1.952 3.931 -0.789 1.00 98.50 179 ALA A O 1
ATOM 1346 N N . VAL A 1 180 ? 0.240 3.677 -1.208 1.00 98.56 180 VAL A N 1
ATOM 1347 C CA . VAL A 1 180 ? 0.601 5.082 -1.004 1.00 98.56 180 VAL A CA 1
ATOM 1348 C C . VAL A 1 180 ? 0.806 5.721 -2.371 1.00 98.56 180 VAL A C 1
ATOM 1350 O O . VAL A 1 180 ? 1.738 5.365 -3.084 1.00 98.56 180 VAL A O 1
ATOM 1353 N N . ILE A 1 181 ? -0.059 6.668 -2.728 1.00 97.88 181 ILE A N 1
ATOM 1354 C CA . ILE A 1 181 ? -0.048 7.350 -4.026 1.00 97.88 181 ILE A CA 1
ATOM 1355 C C . ILE A 1 181 ? 0.256 8.829 -3.780 1.00 97.88 181 ILE A C 1
ATOM 1357 O O . ILE A 1 181 ? -0.589 9.561 -3.260 1.00 97.88 181 ILE A O 1
ATOM 1361 N N . ALA A 1 182 ? 1.460 9.279 -4.129 1.00 97.19 182 ALA A N 1
ATOM 1362 C CA . ALA A 1 182 ? 1.906 10.650 -3.885 1.00 97.19 182 ALA A CA 1
ATOM 1363 C C . ALA A 1 182 ? 1.677 11.565 -5.091 1.00 97.19 182 ALA A C 1
ATOM 1365 O O . ALA A 1 182 ? 1.352 12.740 -4.918 1.00 97.19 182 ALA A O 1
ATOM 1366 N N . THR A 1 183 ? 1.821 11.040 -6.307 1.00 95.81 183 THR A N 1
ATOM 1367 C CA . THR A 1 183 ? 1.693 11.800 -7.555 1.00 95.81 183 THR A CA 1
ATOM 1368 C C . THR A 1 183 ? 0.815 11.065 -8.572 1.00 95.81 183 THR A C 1
ATOM 1370 O O . THR A 1 183 ? 0.609 9.858 -8.459 1.00 95.81 183 THR A O 1
ATOM 1373 N N . PRO A 1 184 ? 0.303 11.757 -9.610 1.00 95.25 184 PRO A N 1
ATOM 1374 C CA . PRO A 1 184 ? -0.460 11.101 -10.672 1.00 95.25 184 PRO A CA 1
ATOM 1375 C C . PRO A 1 184 ? 0.313 9.978 -11.376 1.00 95.25 184 PRO A C 1
ATOM 1377 O O . PRO A 1 184 ? -0.288 8.998 -11.796 1.00 95.25 184 PRO A O 1
ATOM 1380 N N . THR A 1 185 ? 1.640 10.094 -11.483 1.00 93.81 185 THR A N 1
ATOM 1381 C CA . THR A 1 185 ? 2.497 9.084 -12.124 1.00 93.81 185 THR A CA 1
ATOM 1382 C C . THR A 1 185 ? 2.501 7.745 -11.393 1.00 93.81 185 THR A C 1
ATOM 1384 O O . THR A 1 185 ? 2.738 6.723 -12.026 1.00 93.81 185 THR A O 1
ATOM 1387 N N . ASP A 1 186 ? 2.210 7.733 -10.089 1.00 94.81 186 ASP A N 1
ATOM 1388 C CA . ASP A 1 186 ? 2.112 6.497 -9.305 1.00 94.81 186 ASP A CA 1
ATOM 1389 C C . ASP A 1 186 ? 0.887 5.647 -9.699 1.00 94.81 186 ASP A C 1
ATOM 1391 O O . ASP A 1 186 ? 0.818 4.488 -9.306 1.00 94.81 186 ASP A O 1
ATOM 1395 N N . LEU A 1 187 ? -0.062 6.213 -10.460 1.00 94.69 187 LEU A N 1
ATOM 1396 C CA . LEU A 1 187 ? -1.271 5.554 -10.975 1.00 94.69 187 LEU A CA 1
ATOM 1397 C C . LEU A 1 187 ? -1.146 5.088 -12.436 1.00 94.69 187 LEU A C 1
ATOM 1399 O O . LEU A 1 187 ? -2.124 4.622 -13.013 1.00 94.69 187 LEU A O 1
ATOM 1403 N N . GLY A 1 188 ? 0.001 5.320 -13.083 1.00 93.06 188 GLY A N 1
ATOM 1404 C CA . GLY A 1 188 ? 0.198 5.044 -14.509 1.00 93.06 188 GLY A CA 1
ATOM 1405 C C . GLY A 1 188 ? -0.887 5.660 -15.409 1.00 93.06 188 GLY A C 1
ATOM 1406 O O . GLY A 1 188 ? -0.948 6.882 -15.533 1.00 93.06 188 GLY A O 1
ATOM 1407 N N . ALA A 1 189 ? -1.736 4.865 -16.068 1.00 92.69 189 ALA A N 1
ATOM 1408 C CA . ALA A 1 189 ? -2.782 5.380 -16.962 1.00 92.69 189 ALA A CA 1
ATOM 1409 C C . ALA A 1 189 ? -4.073 5.815 -16.251 1.00 92.69 189 ALA A C 1
ATOM 1411 O O . ALA A 1 189 ? -4.848 6.574 -16.836 1.00 92.69 189 ALA A O 1
ATOM 1412 N N . VAL A 1 190 ? -4.318 5.420 -14.995 1.00 94.44 190 VAL A N 1
ATOM 1413 C CA . VAL A 1 190 ? -5.552 5.784 -14.264 1.00 94.44 190 VAL A CA 1
ATOM 1414 C C . VAL A 1 190 ? -5.428 7.101 -13.484 1.00 94.44 190 VAL A C 1
ATOM 1416 O O . VAL A 1 190 ? -6.080 7.323 -12.463 1.00 94.44 190 VAL A O 1
ATOM 1419 N N . THR A 1 191 ? -4.643 8.045 -14.013 1.00 95.50 191 THR A N 1
ATOM 1420 C CA . THR A 1 191 ? -4.378 9.377 -13.424 1.00 95.50 191 THR A CA 1
ATOM 1421 C C . THR A 1 191 ? -5.632 10.192 -13.102 1.00 95.50 191 THR A C 1
ATOM 1423 O O . THR A 1 191 ? -5.610 11.016 -12.189 1.00 95.50 191 THR A O 1
ATOM 1426 N N . SER A 1 192 ? -6.755 9.953 -13.788 1.00 96.62 192 SER A N 1
ATOM 1427 C CA . SER A 1 192 ? -8.040 10.620 -13.515 1.00 96.62 192 SER A CA 1
ATOM 1428 C C . SER A 1 192 ? -8.615 10.321 -12.117 1.00 96.62 192 SER A C 1
ATOM 1430 O O . SER A 1 192 ? -9.488 11.058 -11.633 1.00 96.62 192 SER A O 1
ATOM 1432 N N . LEU A 1 193 ? -8.117 9.264 -11.463 1.00 97.81 193 LEU A N 1
ATOM 1433 C CA . LEU A 1 193 ? -8.434 8.864 -10.091 1.00 97.81 193 LEU A CA 1
ATOM 1434 C C . LEU A 1 193 ? -7.462 9.447 -9.052 1.00 97.81 193 LEU A C 1
ATOM 1436 O O . LEU A 1 193 ? -7.665 9.259 -7.849 1.00 97.81 193 LEU A O 1
ATOM 1440 N N . PHE A 1 194 ? -6.447 10.205 -9.479 1.00 97.75 194 PHE A N 1
ATOM 1441 C CA . PHE A 1 194 ? -5.558 10.900 -8.557 1.00 97.75 194 PHE A CA 1
ATOM 1442 C C . PHE A 1 194 ? -6.345 11.853 -7.658 1.00 97.75 194 PHE A C 1
ATOM 1444 O O . PHE A 1 194 ? -7.289 12.519 -8.092 1.00 97.75 194 PHE A O 1
ATOM 1451 N N . ASN A 1 195 ? -5.951 11.910 -6.384 1.00 97.69 195 ASN A N 1
ATOM 1452 C CA . ASN A 1 195 ? -6.618 12.699 -5.349 1.00 97.69 195 ASN A CA 1
ATOM 1453 C C . ASN A 1 195 ? -8.076 12.269 -5.061 1.00 97.69 195 ASN A C 1
ATOM 1455 O O . ASN A 1 195 ? -8.802 12.979 -4.365 1.00 97.69 195 ASN A O 1
ATOM 1459 N N . LYS A 1 196 ? -8.511 11.103 -5.566 1.00 98.31 196 LYS A N 1
ATOM 1460 C CA . LYS A 1 196 ? -9.841 10.510 -5.349 1.00 98.31 196 LYS A CA 1
ATOM 1461 C C . LYS A 1 196 ? -9.694 9.124 -4.706 1.00 98.31 196 LYS A C 1
ATOM 1463 O O . LYS A 1 196 ? -10.030 8.110 -5.321 1.00 98.31 196 LYS A O 1
ATOM 1468 N N . PRO A 1 197 ? -9.229 9.056 -3.448 1.00 98.31 197 PRO A N 1
ATOM 1469 C CA . PRO A 1 197 ? -8.812 7.796 -2.843 1.00 98.31 197 PRO A CA 1
ATOM 1470 C C . PRO A 1 197 ? -9.964 6.796 -2.678 1.00 98.31 197 PRO A C 1
ATOM 1472 O O . PRO A 1 197 ? -9.742 5.602 -2.818 1.00 98.31 197 PRO A O 1
ATOM 1475 N N . LYS A 1 198 ? -11.207 7.250 -2.452 1.00 98.38 198 LYS A N 1
ATOM 1476 C CA . LYS A 1 198 ? -12.381 6.360 -2.353 1.00 98.38 198 LYS A CA 1
ATOM 1477 C C . LYS A 1 198 ? -12.733 5.689 -3.696 1.00 98.38 198 LYS A C 1
ATOM 1479 O O . LYS A 1 198 ? -12.761 4.462 -3.728 1.00 98.38 198 LYS A O 1
ATOM 1484 N N . PRO A 1 199 ? -12.969 6.430 -4.805 1.00 98.56 199 PRO A N 1
ATOM 1485 C CA . PRO A 1 199 ? -13.130 5.810 -6.121 1.00 98.56 199 PRO A CA 1
ATOM 1486 C C . PRO A 1 199 ? -11.972 4.891 -6.509 1.00 98.56 199 PRO A C 1
ATOM 1488 O O . PRO A 1 199 ? -12.213 3.814 -7.046 1.00 98.56 199 PRO A O 1
ATOM 1491 N N . TYR A 1 200 ? -10.736 5.296 -6.209 1.00 98.50 200 TYR A N 1
ATOM 1492 C CA . TYR A 1 200 ? -9.566 4.495 -6.537 1.00 98.50 200 TYR A CA 1
ATOM 1493 C C . TYR A 1 200 ? -9.477 3.204 -5.718 1.00 98.50 200 TYR A C 1
ATOM 1495 O O . TYR A 1 200 ? -9.249 2.151 -6.295 1.00 98.50 200 TYR A O 1
ATOM 1503 N N . ALA A 1 201 ? -9.743 3.243 -4.408 1.00 98.56 201 ALA A N 1
ATOM 1504 C CA . ALA A 1 201 ? -9.782 2.037 -3.580 1.00 98.56 201 ALA A CA 1
ATOM 1505 C C . ALA A 1 201 ? -10.804 1.023 -4.113 1.00 98.56 201 ALA A C 1
ATOM 1507 O O . ALA A 1 201 ? -10.484 -0.155 -4.237 1.00 98.56 201 ALA A O 1
ATOM 1508 N N . LYS A 1 202 ? -11.995 1.487 -4.519 1.00 98.31 202 LYS A N 1
ATOM 1509 C CA . LYS A 1 202 ? -13.024 0.634 -5.132 1.00 98.31 202 LYS A CA 1
ATOM 1510 C C . LYS A 1 202 ? -12.576 0.010 -6.455 1.00 98.31 202 LYS A C 1
ATOM 1512 O O . LYS A 1 202 ? -12.899 -1.147 -6.721 1.00 98.31 202 LYS A O 1
ATOM 1517 N N . PHE A 1 203 ? -11.888 0.784 -7.295 1.00 97.81 203 PHE A N 1
ATOM 1518 C CA . PHE A 1 203 ? -11.293 0.295 -8.539 1.00 97.81 203 PHE A CA 1
ATOM 1519 C C . PHE A 1 203 ? -10.241 -0.777 -8.235 1.00 97.81 203 PHE A C 1
ATOM 1521 O O . PHE A 1 203 ? -10.455 -1.939 -8.563 1.00 97.81 203 PHE A O 1
ATOM 1528 N N . LEU A 1 204 ? -9.196 -0.411 -7.493 1.00 97.81 204 LEU A N 1
ATOM 1529 C CA . LEU A 1 204 ? -8.052 -1.261 -7.181 1.00 97.81 204 LEU A CA 1
ATOM 1530 C C . LEU A 1 204 ? -8.461 -2.557 -6.467 1.00 97.81 204 LEU A C 1
ATOM 1532 O O . LEU A 1 204 ? -7.982 -3.632 -6.812 1.00 97.81 204 LEU A O 1
ATOM 1536 N N . TYR A 1 205 ? -9.399 -2.492 -5.517 1.00 97.38 205 TYR A N 1
ATOM 1537 C CA . TYR A 1 205 ? -9.890 -3.684 -4.824 1.00 97.38 205 TYR A CA 1
ATOM 1538 C C . TYR A 1 205 ? -10.561 -4.682 -5.774 1.00 97.38 205 TYR A C 1
ATOM 1540 O O . TYR A 1 205 ? -10.392 -5.888 -5.614 1.00 97.38 205 TYR A O 1
ATOM 1548 N N . ARG A 1 206 ? -11.311 -4.211 -6.781 1.00 96.31 206 ARG A N 1
ATOM 1549 C CA . ARG A 1 206 ? -11.941 -5.102 -7.769 1.00 96.31 206 ARG A CA 1
ATOM 1550 C C . ARG A 1 206 ? -10.912 -5.827 -8.628 1.00 96.31 206 ARG A C 1
ATOM 1552 O O . ARG A 1 206 ? -11.151 -6.995 -8.923 1.00 96.31 206 ARG A O 1
ATOM 1559 N N . GLU A 1 207 ? -9.818 -5.157 -8.972 1.00 95.12 207 GLU A N 1
ATOM 1560 C CA . GLU A 1 207 ? -8.739 -5.730 -9.779 1.00 95.12 207 GLU A CA 1
ATOM 1561 C C . GLU A 1 207 ? -7.961 -6.793 -8.991 1.00 95.12 207 GLU A C 1
ATOM 1563 O O . GLU A 1 207 ? -7.728 -7.894 -9.486 1.00 95.12 207 GLU A O 1
ATOM 1568 N N . ILE A 1 208 ? -7.627 -6.522 -7.722 1.00 95.69 208 ILE A N 1
ATOM 1569 C CA . ILE A 1 208 ? -6.712 -7.399 -6.972 1.00 95.69 208 ILE A CA 1
ATOM 1570 C C . ILE A 1 208 ? -7.402 -8.474 -6.128 1.00 95.69 208 ILE A C 1
ATOM 1572 O O . ILE A 1 208 ? -6.756 -9.458 -5.774 1.00 95.69 208 ILE A O 1
ATOM 1576 N N . LYS A 1 209 ? -8.689 -8.335 -5.770 1.00 95.12 209 LYS A N 1
ATOM 1577 C CA . LYS A 1 209 ? -9.331 -9.229 -4.779 1.00 95.12 209 LYS A CA 1
ATOM 1578 C C . LYS A 1 209 ? -9.293 -10.715 -5.145 1.00 95.12 209 LYS A C 1
ATOM 1580 O O . LYS A 1 209 ? -9.290 -11.550 -4.255 1.00 95.12 209 LYS A O 1
ATOM 1585 N N . ALA A 1 210 ? -9.287 -11.049 -6.437 1.00 93.31 210 ALA A N 1
ATOM 1586 C CA . ALA A 1 210 ? -9.234 -12.437 -6.897 1.00 93.31 210 ALA A CA 1
ATOM 1587 C C . ALA A 1 210 ? -7.819 -13.037 -6.809 1.00 93.31 210 ALA A C 1
ATOM 1589 O O . ALA A 1 210 ? -7.664 -14.254 -6.852 1.00 93.31 210 ALA A O 1
ATOM 1590 N N . LEU A 1 211 ? -6.799 -12.181 -6.703 1.00 93.81 211 LEU A N 1
ATOM 1591 C CA . LEU A 1 211 ? -5.384 -12.549 -6.664 1.00 93.81 211 LEU A CA 1
ATOM 1592 C C . LEU A 1 211 ? -4.806 -12.478 -5.244 1.00 93.81 211 LEU A C 1
ATOM 1594 O O . LEU A 1 211 ? -3.799 -13.118 -4.947 1.00 93.81 211 LEU A O 1
ATOM 1598 N N . VAL A 1 212 ? -5.430 -11.700 -4.358 1.00 92.38 212 VAL A N 1
ATOM 1599 C CA . VAL A 1 212 ? -5.036 -11.591 -2.953 1.00 92.38 212 VAL A CA 1
ATOM 1600 C C . VAL A 1 212 ? -5.569 -12.788 -2.166 1.00 92.38 212 VAL A C 1
ATOM 1602 O O . VAL A 1 212 ? -6.739 -13.147 -2.253 1.00 92.38 212 VAL A O 1
ATOM 1605 N N . GLN A 1 213 ? -4.699 -13.405 -1.366 1.00 85.38 213 GLN A N 1
ATOM 1606 C CA . GLN A 1 213 ? -5.081 -14.515 -0.496 1.00 85.38 213 GLN A CA 1
ATOM 1607 C C . GLN A 1 213 ? -5.886 -14.018 0.712 1.00 85.38 213 GLN A C 1
ATOM 1609 O O . GLN A 1 213 ? -5.382 -13.241 1.527 1.00 85.38 213 GLN A O 1
ATOM 1614 N N . GLY A 1 214 ? -7.108 -14.533 0.854 1.00 86.19 214 GLY A N 1
ATOM 1615 C CA . GLY A 1 214 ? -8.000 -14.232 1.973 1.00 86.19 214 GLY A CA 1
ATOM 1616 C C . GLY A 1 214 ? -8.677 -12.861 1.887 1.00 86.19 214 GLY A C 1
ATOM 1617 O O . GLY A 1 214 ? -8.554 -12.126 0.910 1.00 86.19 214 GLY A O 1
ATOM 1618 N N . GLU A 1 215 ? -9.412 -12.523 2.942 1.00 90.88 215 GLU A N 1
ATOM 1619 C CA . GLU A 1 215 ? -10.156 -11.266 3.051 1.00 90.88 215 GLU A CA 1
ATOM 1620 C C . GLU A 1 215 ? -9.231 -10.151 3.556 1.00 90.88 215 GLU A C 1
ATOM 1622 O O . GLU A 1 215 ? -9.095 -9.935 4.756 1.00 90.88 215 GLU A O 1
ATOM 1627 N N . ALA A 1 216 ? -8.539 -9.460 2.649 1.00 96.50 216 ALA A N 1
ATOM 1628 C CA . ALA A 1 216 ? -7.666 -8.349 3.023 1.00 96.50 216 ALA A CA 1
ATOM 1629 C C . ALA A 1 216 ? -8.406 -7.008 3.079 1.00 96.50 216 ALA A C 1
ATOM 1631 O O . ALA A 1 216 ? -9.289 -6.726 2.265 1.00 96.50 216 ALA A O 1
ATOM 1632 N N . THR A 1 217 ? -7.981 -6.142 3.997 1.00 98.38 217 THR A N 1
ATOM 1633 C CA . THR A 1 217 ? -8.400 -4.736 4.030 1.00 98.38 217 THR A CA 1
ATOM 1634 C C . THR A 1 217 ? -7.462 -3.908 3.156 1.00 98.38 217 THR A C 1
ATOM 1636 O O . THR A 1 217 ? -6.270 -3.792 3.449 1.00 98.38 217 THR A O 1
ATOM 1639 N N . LEU A 1 218 ? -7.987 -3.315 2.083 1.00 98.69 218 LEU A N 1
ATOM 1640 C CA . LEU A 1 218 ? -7.250 -2.386 1.229 1.00 98.69 218 LEU A CA 1
ATOM 1641 C C . LEU A 1 218 ? -7.337 -0.965 1.797 1.00 98.69 218 LEU A C 1
ATOM 1643 O O . LEU A 1 218 ? -8.428 -0.444 2.029 1.00 98.69 218 LEU A O 1
ATOM 1647 N N . VAL A 1 219 ? -6.184 -0.320 1.956 1.00 98.75 219 VAL A N 1
ATOM 1648 C CA . VAL A 1 219 ? -6.039 1.073 2.383 1.00 98.75 219 VAL A CA 1
ATOM 1649 C C . VAL A 1 219 ? -5.285 1.848 1.311 1.00 98.75 219 VAL A C 1
ATOM 1651 O O . VAL A 1 219 ? -4.118 1.588 1.036 1.00 98.75 219 VAL A O 1
ATOM 1654 N N . VAL A 1 220 ? -5.938 2.842 0.724 1.00 98.81 220 VAL A N 1
ATOM 1655 C CA . VAL A 1 220 ? -5.321 3.783 -0.215 1.00 98.81 220 VAL A CA 1
ATOM 1656 C C . VAL A 1 220 ? -5.097 5.105 0.499 1.00 98.81 220 VAL A C 1
ATOM 1658 O O . VAL A 1 220 ? -6.055 5.692 1.002 1.00 98.81 220 VAL A O 1
ATOM 1661 N N . VAL A 1 221 ? -3.868 5.618 0.478 1.00 98.69 221 VAL A N 1
ATOM 1662 C CA . VAL A 1 221 ? -3.519 6.934 1.025 1.00 98.69 221 VAL A CA 1
ATOM 1663 C C . VAL A 1 221 ? -3.037 7.855 -0.091 1.00 98.69 221 VAL A C 1
ATOM 1665 O O . VAL A 1 221 ? -2.085 7.545 -0.804 1.00 98.69 221 VAL A O 1
ATOM 1668 N N . MET A 1 222 ? -3.707 8.999 -0.225 1.00 98.50 222 MET A N 1
ATOM 1669 C CA . MET A 1 222 ? -3.420 10.062 -1.192 1.00 98.50 222 MET A CA 1
ATOM 1670 C C . MET A 1 222 ? -3.374 11.425 -0.485 1.00 98.50 222 MET A C 1
ATOM 1672 O O . MET A 1 222 ? -3.952 11.569 0.596 1.00 98.50 222 MET A O 1
ATOM 1676 N N . PRO A 1 223 ? -2.816 12.475 -1.119 1.00 98.25 223 PRO A N 1
ATOM 1677 C CA . PRO A 1 223 ? -2.930 13.849 -0.619 1.00 98.25 223 PRO A CA 1
ATOM 1678 C C . PRO A 1 223 ? -4.379 14.270 -0.297 1.00 98.25 223 PRO A C 1
ATOM 1680 O O . PRO A 1 223 ? -4.632 15.005 0.659 1.00 98.25 223 PRO A O 1
ATOM 1683 N N . GLY A 1 224 ? -5.345 13.751 -1.062 1.00 97.62 224 GLY A N 1
ATOM 1684 C CA . GLY A 1 224 ? -6.779 14.029 -0.932 1.00 97.62 224 GLY A CA 1
ATOM 1685 C C . GLY A 1 224 ? -7.508 13.238 0.153 1.00 97.62 224 GLY A C 1
ATOM 1686 O O . GLY A 1 224 ? -8.713 13.423 0.312 1.00 97.62 224 GLY A O 1
ATOM 1687 N N . GLY A 1 225 ? -6.819 12.360 0.891 1.00 98.44 225 GLY A N 1
ATOM 1688 C CA . GLY A 1 225 ? -7.391 11.586 1.996 1.00 98.44 225 GLY A CA 1
ATOM 1689 C C . GLY A 1 225 ? -7.149 10.082 1.883 1.00 98.44 225 GLY A C 1
ATOM 1690 O O . GLY A 1 225 ? -6.216 9.631 1.219 1.00 98.44 225 GLY A O 1
ATOM 1691 N N . VAL A 1 226 ? -8.027 9.305 2.524 1.00 98.75 226 VAL A N 1
ATOM 1692 C CA . VAL A 1 226 ? -7.935 7.841 2.597 1.00 98.75 226 VAL A C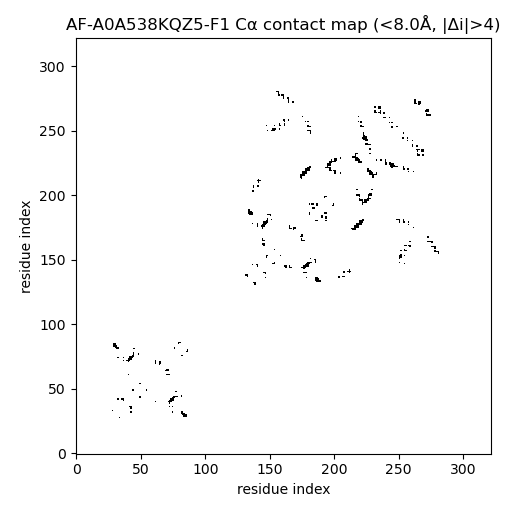A 1
ATOM 1693 C C . VAL A 1 226 ? -9.162 7.163 1.982 1.00 98.75 226 VAL A C 1
ATOM 1695 O O . VAL A 1 226 ? -10.301 7.600 2.169 1.00 98.75 226 VAL A O 1
ATOM 1698 N N . GLY A 1 227 ? -8.923 6.086 1.237 1.00 98.62 227 GLY A N 1
ATOM 1699 C CA . GLY A 1 227 ? -9.930 5.192 0.671 1.00 98.62 227 GLY A CA 1
ATOM 1700 C C . GLY A 1 227 ? -9.775 3.796 1.259 1.00 98.62 227 GLY A C 1
ATOM 1701 O O . GLY A 1 227 ? -8.650 3.364 1.493 1.00 98.62 227 GLY A O 1
ATOM 1702 N N . LEU A 1 228 ? -10.895 3.116 1.514 1.00 98.50 228 LEU A N 1
ATOM 1703 C CA . LEU A 1 228 ? -10.928 1.800 2.151 1.00 98.50 228 LEU A CA 1
ATOM 1704 C C . LEU A 1 228 ? -11.835 0.849 1.381 1.00 98.50 228 LEU A C 1
ATOM 1706 O O . LEU A 1 228 ? -12.928 1.254 0.989 1.00 98.50 228 LEU A O 1
ATOM 1710 N N . GLU A 1 229 ? -11.411 -0.403 1.262 1.00 98.38 229 GLU A N 1
ATOM 1711 C CA . GLU A 1 229 ? -12.217 -1.530 0.783 1.00 98.38 229 GLU A CA 1
ATOM 1712 C C . GLU A 1 229 ? -11.824 -2.819 1.528 1.00 98.38 229 GLU A C 1
ATOM 1714 O O . GLU A 1 229 ? -10.766 -2.885 2.155 1.00 98.38 229 GLU A O 1
ATOM 1719 N N . GLY A 1 230 ? -12.676 -3.844 1.476 1.00 97.06 230 GLY A N 1
ATOM 1720 C CA . GLY A 1 230 ? -12.415 -5.148 2.096 1.00 97.06 230 GLY A CA 1
ATOM 1721 C C . GLY A 1 230 ? -12.875 -5.283 3.552 1.00 97.06 230 GLY A C 1
ATOM 1722 O O . GLY A 1 230 ? -13.750 -4.544 4.012 1.00 97.06 230 GLY A O 1
ATOM 1723 N N . GLN A 1 231 ? -12.303 -6.265 4.257 1.00 96.31 231 GLN A N 1
ATOM 1724 C CA . GLN A 1 231 ? -12.830 -6.826 5.511 1.00 96.31 231 GLN A CA 1
ATOM 1725 C C . GLN A 1 231 ? -13.145 -5.776 6.589 1.00 96.31 231 GLN A C 1
ATOM 1727 O O . GLN A 1 231 ? -14.252 -5.743 7.126 1.00 96.31 231 GLN A O 1
ATOM 1732 N N . ASP A 1 232 ? -1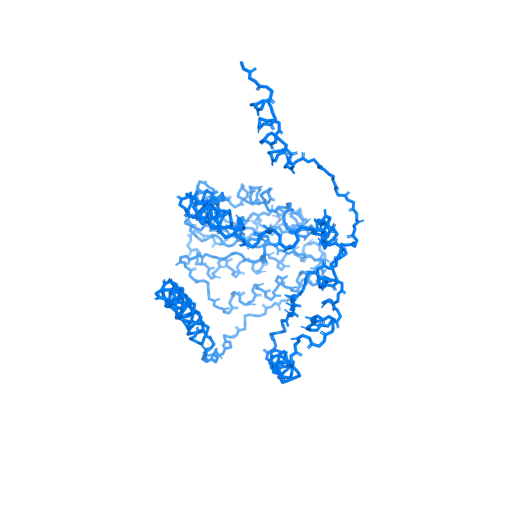2.192 -4.893 6.889 1.00 97.31 232 ASP A N 1
ATOM 1733 C CA . ASP A 1 232 ? -12.291 -3.930 7.991 1.00 97.31 232 ASP A CA 1
ATOM 1734 C C . ASP A 1 232 ? -12.741 -2.530 7.525 1.00 97.31 232 ASP A C 1
ATOM 1736 O O . ASP A 1 232 ? -12.784 -1.575 8.309 1.00 97.31 232 ASP A O 1
ATOM 1740 N N . ALA A 1 233 ? -13.115 -2.372 6.248 1.00 97.38 233 ALA A N 1
ATOM 1741 C CA . ALA A 1 233 ? -13.454 -1.068 5.677 1.00 97.38 233 ALA A CA 1
ATOM 1742 C C . ALA A 1 233 ? -14.625 -0.398 6.408 1.00 97.38 233 ALA A C 1
ATOM 1744 O O . ALA A 1 233 ? -14.606 0.814 6.627 1.00 97.38 233 ALA A O 1
ATOM 1745 N N . ALA A 1 234 ? -15.627 -1.179 6.831 1.00 97.81 234 ALA A N 1
ATOM 1746 C CA . ALA A 1 234 ? -16.809 -0.668 7.517 1.00 97.81 234 ALA A CA 1
ATOM 1747 C C . ALA A 1 234 ? -16.485 -0.039 8.883 1.00 97.81 234 ALA A C 1
ATOM 1749 O O . ALA A 1 234 ? -16.979 1.055 9.180 1.00 97.81 234 ALA A O 1
ATOM 1750 N N . ALA A 1 235 ? -15.641 -0.701 9.677 1.00 97.50 235 ALA A N 1
ATOM 1751 C CA . ALA A 1 235 ? -15.169 -0.209 10.969 1.00 97.50 235 ALA A CA 1
ATOM 1752 C C . ALA A 1 235 ? -14.175 0.955 10.803 1.00 97.50 235 ALA A C 1
ATOM 1754 O O . ALA A 1 235 ? -14.200 1.925 11.559 1.00 97.50 235 ALA A O 1
ATOM 1755 N N . GLY A 1 236 ? -13.359 0.920 9.745 1.00 97.75 236 GLY A N 1
ATOM 1756 C CA . GLY A 1 236 ? -12.375 1.951 9.428 1.00 97.75 236 GLY A CA 1
ATOM 1757 C C . GLY A 1 236 ? -12.927 3.265 8.863 1.00 97.75 236 GLY A C 1
ATOM 1758 O O . GLY A 1 236 ? -12.175 4.235 8.758 1.00 97.75 236 GLY A O 1
ATOM 1759 N N . ARG A 1 237 ? -14.218 3.355 8.505 1.00 97.62 237 ARG A N 1
ATOM 1760 C CA . ARG A 1 237 ? -14.789 4.537 7.818 1.00 97.62 237 ARG A CA 1
ATOM 1761 C C . ARG A 1 237 ? -14.544 5.856 8.549 1.00 97.62 237 ARG A C 1
ATOM 1763 O O . ARG A 1 237 ? -14.206 6.850 7.908 1.00 97.62 237 ARG A O 1
ATOM 1770 N N . GLN A 1 238 ? -14.720 5.874 9.870 1.00 97.75 238 GLN A N 1
ATOM 1771 C CA . GLN A 1 238 ? -14.510 7.085 10.669 1.00 97.75 238 GLN A CA 1
ATOM 1772 C C . GLN A 1 238 ? -13.029 7.471 10.729 1.00 97.75 238 GLN A C 1
ATOM 1774 O O . GLN A 1 238 ? -12.699 8.649 10.611 1.00 97.75 238 GLN A O 1
ATOM 1779 N N . VAL A 1 239 ? -12.137 6.480 10.827 1.00 98.00 239 VAL A N 1
ATOM 1780 C CA . VAL A 1 239 ? -10.685 6.692 10.786 1.00 98.00 239 VAL A CA 1
ATOM 1781 C C . VAL A 1 239 ? -10.279 7.312 9.449 1.00 98.00 239 VAL A C 1
ATOM 1783 O O . VAL A 1 239 ? -9.633 8.356 9.436 1.00 98.00 239 VAL A O 1
ATOM 1786 N N . ALA A 1 240 ? -10.722 6.739 8.326 1.00 97.25 240 ALA A N 1
ATOM 1787 C CA . ALA A 1 240 ? -10.410 7.265 6.996 1.00 97.25 240 ALA A CA 1
ATOM 1788 C C . ALA A 1 240 ? -10.965 8.678 6.757 1.00 97.25 240 ALA A C 1
ATOM 1790 O O . ALA A 1 240 ? -10.332 9.475 6.072 1.00 97.25 240 ALA A O 1
ATOM 1791 N N . ALA A 1 241 ? -12.128 9.011 7.327 1.00 97.25 241 ALA A N 1
ATOM 1792 C CA . ALA A 1 241 ? -12.690 10.360 7.248 1.00 97.25 241 ALA A CA 1
ATOM 1793 C C . ALA A 1 241 ? -11.913 11.390 8.094 1.00 97.25 241 ALA A C 1
ATOM 1795 O O . ALA A 1 241 ? -11.889 12.577 7.751 1.00 97.25 241 ALA A O 1
ATOM 1796 N N . ALA A 1 242 ? -11.291 10.946 9.190 1.00 97.00 242 ALA A N 1
ATOM 1797 C CA . ALA A 1 242 ? -10.489 11.785 10.076 1.00 97.00 242 ALA A CA 1
ATOM 1798 C C . ALA A 1 242 ? -9.051 11.994 9.567 1.00 97.00 242 ALA A C 1
ATOM 1800 O O . ALA A 1 242 ? -8.469 13.048 9.822 1.00 97.00 242 ALA A O 1
ATOM 1801 N N . THR A 1 243 ? -8.477 11.032 8.838 1.00 95.81 243 THR A N 1
ATOM 1802 C CA . THR A 1 243 ? -7.129 11.155 8.265 1.00 95.81 243 THR A CA 1
ATOM 1803 C C . THR A 1 243 ? -7.122 12.121 7.077 1.00 95.81 243 THR A C 1
ATOM 1805 O O . THR A 1 243 ? -7.766 11.886 6.054 1.00 95.81 243 THR A O 1
ATOM 1808 N N . ARG A 1 244 ? -6.355 13.212 7.193 1.00 95.44 244 ARG A N 1
ATOM 1809 C CA . ARG A 1 244 ? -6.220 14.251 6.160 1.00 95.44 244 ARG A CA 1
ATOM 1810 C C . ARG A 1 244 ? -4.742 14.570 5.897 1.00 95.44 244 ARG A C 1
ATOM 1812 O O . ARG A 1 244 ? -4.234 15.507 6.506 1.00 95.44 244 ARG A O 1
ATOM 1819 N N . PRO A 1 245 ? -4.065 13.838 4.992 1.00 94.50 245 PRO A N 1
ATOM 1820 C CA . PRO A 1 245 ? -2.647 14.073 4.707 1.00 94.50 245 PRO A CA 1
ATOM 1821 C C . PRO A 1 245 ? -2.375 15.472 4.135 1.00 94.50 245 PRO A C 1
ATOM 1823 O O . PRO A 1 245 ? -1.424 16.150 4.518 1.00 94.50 245 PRO A O 1
ATOM 1826 N N . GLY A 1 246 ? -3.262 15.943 3.252 1.00 92.50 246 GLY A N 1
ATOM 1827 C CA . GLY A 1 246 ? -3.213 17.278 2.664 1.00 92.50 246 GLY A CA 1
ATOM 1828 C C . GLY A 1 246 ? -2.415 17.350 1.354 1.00 92.50 246 GLY A C 1
ATOM 1829 O O . GLY A 1 246 ? -1.584 16.491 1.062 1.00 92.50 246 GLY A O 1
ATOM 1830 N N . PRO A 1 247 ? -2.627 18.406 0.546 1.00 92.75 247 PRO A N 1
ATOM 1831 C CA . PRO A 1 247 ? -2.114 18.507 -0.827 1.00 92.75 247 PRO A CA 1
ATOM 1832 C C . PRO A 1 247 ? -0.587 18.646 -0.935 1.00 92.75 247 PRO A C 1
ATOM 1834 O O . PRO A 1 247 ? -0.038 18.491 -2.019 1.00 92.75 247 PRO A O 1
ATOM 1837 N N . LYS A 1 248 ? 0.096 18.972 0.169 1.00 93.81 248 LYS A N 1
ATOM 1838 C CA . LYS A 1 248 ? 1.558 19.142 0.242 1.00 93.81 248 LYS A CA 1
ATOM 1839 C C . LYS A 1 248 ? 2.247 18.001 0.998 1.00 93.81 248 LYS A C 1
ATOM 1841 O O . LYS A 1 248 ? 3.421 18.131 1.340 1.00 93.81 248 LYS A O 1
ATOM 1846 N N . ALA A 1 249 ? 1.522 16.924 1.302 1.00 95.69 249 ALA A N 1
ATOM 1847 C CA . ALA A 1 249 ? 2.086 15.777 1.991 1.00 95.69 249 ALA A CA 1
ATOM 1848 C C . ALA A 1 249 ? 3.204 15.152 1.149 1.00 95.69 249 ALA A C 1
ATOM 1850 O O . ALA A 1 249 ? 3.015 14.795 -0.013 1.00 95.69 249 ALA A O 1
ATOM 1851 N N . THR A 1 250 ? 4.378 15.014 1.750 1.00 96.50 250 THR A N 1
ATOM 1852 C CA . THR A 1 250 ? 5.484 14.255 1.166 1.00 96.50 250 THR A CA 1
ATOM 1853 C C . THR A 1 250 ? 5.136 12.760 1.129 1.00 96.50 250 THR A C 1
ATOM 1855 O O . THR A 1 250 ? 4.345 12.298 1.955 1.00 96.50 250 THR A O 1
ATOM 1858 N N . PRO A 1 251 ? 5.767 11.956 0.254 1.00 96.50 251 PRO A N 1
ATOM 1859 C CA . PRO A 1 251 ? 5.589 10.500 0.255 1.00 96.50 251 PRO A CA 1
ATOM 1860 C C . PRO A 1 251 ? 5.821 9.869 1.630 1.00 96.50 251 PRO A C 1
ATOM 1862 O O . PRO A 1 251 ? 5.080 8.987 2.052 1.00 96.50 251 PRO A O 1
ATOM 1865 N N . THR A 1 252 ? 6.827 10.356 2.361 1.00 96.75 252 THR A N 1
ATOM 1866 C CA . THR A 1 252 ? 7.128 9.890 3.720 1.00 96.75 252 THR A CA 1
ATOM 1867 C C . THR A 1 252 ? 6.012 10.232 4.707 1.00 96.75 252 THR A C 1
ATOM 1869 O O . THR A 1 252 ? 5.669 9.393 5.536 1.00 96.75 252 THR A O 1
ATOM 1872 N N . GLN A 1 253 ? 5.410 11.423 4.615 1.00 97.12 253 GLN A N 1
ATOM 1873 C CA . GLN A 1 253 ? 4.243 11.775 5.431 1.00 97.12 253 GLN A CA 1
ATOM 1874 C C . GLN A 1 253 ? 3.036 10.901 5.081 1.00 97.12 253 GLN A C 1
ATOM 1876 O O . GLN A 1 253 ? 2.434 10.342 5.988 1.00 97.12 253 GLN A O 1
ATOM 1881 N N . LEU A 1 254 ? 2.754 10.678 3.793 1.00 98.12 254 LEU A N 1
ATOM 1882 C CA . LEU A 1 254 ? 1.673 9.784 3.361 1.00 98.12 254 LEU A CA 1
ATOM 1883 C C . LEU A 1 254 ? 1.869 8.349 3.875 1.00 98.12 254 LEU A C 1
ATOM 1885 O O . LEU A 1 254 ? 0.924 7.726 4.352 1.00 98.12 254 LEU A O 1
ATOM 1889 N N . ALA A 1 255 ? 3.097 7.826 3.837 1.00 97.50 255 ALA A N 1
ATOM 1890 C CA . ALA A 1 255 ? 3.410 6.510 4.389 1.00 97.50 255 ALA A CA 1
ATOM 1891 C C . ALA A 1 255 ? 3.265 6.467 5.924 1.00 97.50 255 ALA A C 1
ATOM 1893 O O . ALA A 1 255 ? 2.761 5.488 6.470 1.00 97.50 255 ALA A O 1
ATOM 1894 N N . SER A 1 256 ? 3.651 7.534 6.629 1.00 97.19 256 SER A N 1
ATOM 1895 C CA . SER A 1 256 ? 3.435 7.664 8.079 1.00 97.19 256 SER A CA 1
ATOM 1896 C C . SER A 1 256 ? 1.944 7.739 8.440 1.00 97.19 256 SER A C 1
ATOM 1898 O O . SER A 1 256 ? 1.500 7.138 9.425 1.00 97.19 256 SER A O 1
ATOM 1900 N N . ASP A 1 257 ? 1.151 8.438 7.629 1.00 97.94 257 ASP A N 1
ATOM 1901 C CA . ASP A 1 257 ? -0.304 8.497 7.764 1.00 97.94 257 ASP A CA 1
ATOM 1902 C C . ASP A 1 257 ? -0.937 7.129 7.493 1.00 97.94 257 ASP A C 1
ATOM 1904 O O . ASP A 1 257 ? -1.892 6.752 8.176 1.00 97.94 257 ASP A O 1
ATOM 1908 N N . ALA A 1 258 ? -0.381 6.351 6.559 1.00 98.25 258 ALA A N 1
ATOM 1909 C CA . ALA A 1 258 ? -0.800 4.977 6.300 1.00 98.25 258 ALA A CA 1
ATOM 1910 C C . ALA A 1 258 ? -0.574 4.071 7.518 1.00 98.25 258 ALA A C 1
ATOM 1912 O O . ALA A 1 258 ? -1.506 3.381 7.927 1.00 98.25 258 ALA A O 1
ATOM 1913 N N . VAL A 1 259 ? 0.607 4.130 8.149 1.00 98.06 259 VAL A N 1
ATOM 1914 C CA . VAL A 1 259 ? 0.901 3.404 9.403 1.00 98.06 259 VAL A CA 1
ATOM 1915 C C . VAL A 1 259 ? -0.146 3.735 10.469 1.00 98.06 259 VAL A C 1
ATOM 1917 O O . VAL A 1 259 ? -0.821 2.843 10.981 1.00 98.06 259 VAL A O 1
ATOM 1920 N N . THR A 1 260 ? -0.344 5.027 10.741 1.00 97.81 260 THR A N 1
ATOM 1921 C CA . THR A 1 260 ? -1.293 5.497 11.764 1.00 97.81 260 THR A CA 1
ATOM 1922 C C . THR A 1 260 ? -2.731 5.084 11.439 1.00 97.81 260 THR A C 1
ATOM 1924 O O . THR A 1 260 ? -3.514 4.749 12.329 1.00 97.81 260 THR A O 1
ATOM 1927 N N . THR A 1 261 ? -3.102 5.115 10.160 1.00 98.19 261 THR A N 1
ATOM 1928 C CA . THR A 1 261 ? -4.446 4.753 9.708 1.00 98.19 261 THR A CA 1
ATOM 1929 C C . THR A 1 261 ? -4.692 3.256 9.853 1.00 98.19 261 THR A C 1
ATOM 1931 O O . THR A 1 261 ? -5.732 2.883 10.387 1.00 98.19 261 THR A O 1
ATOM 1934 N N . VAL A 1 262 ? -3.738 2.402 9.475 1.00 98.31 262 VAL A N 1
ATOM 1935 C CA . VAL A 1 262 ? -3.840 0.945 9.660 1.00 98.31 262 VAL A CA 1
ATOM 1936 C C . VAL A 1 262 ? -3.960 0.587 11.143 1.00 98.31 262 VAL A C 1
ATOM 1938 O O . VAL A 1 262 ? -4.862 -0.163 11.506 1.00 98.31 262 VAL A O 1
ATOM 1941 N N . GLU A 1 263 ? -3.132 1.170 12.018 1.00 98.00 263 GLU A N 1
ATOM 1942 C CA . GLU A 1 263 ? -3.220 0.944 13.471 1.00 98.00 263 GLU A CA 1
ATOM 1943 C C . GLU A 1 263 ? -4.610 1.300 14.023 1.00 98.00 263 GLU A C 1
ATOM 1945 O O . GLU A 1 263 ? -5.218 0.517 14.758 1.00 98.00 263 GLU A O 1
ATOM 1950 N N . LYS A 1 264 ? -5.148 2.461 13.628 1.00 98.19 264 LYS A N 1
ATOM 1951 C CA . LYS A 1 264 ? -6.470 2.929 14.063 1.00 98.19 264 LYS A CA 1
ATOM 1952 C C . LYS A 1 264 ? -7.618 2.102 13.484 1.00 98.19 264 LYS A C 1
ATOM 1954 O O . LYS A 1 264 ? -8.580 1.854 14.203 1.00 98.19 264 LYS A O 1
ATOM 1959 N N . ILE A 1 265 ? -7.539 1.670 12.223 1.00 98.38 265 ILE A N 1
ATOM 1960 C CA . ILE A 1 265 ? -8.554 0.794 11.610 1.00 98.38 265 ILE A CA 1
ATOM 1961 C C . ILE A 1 265 ? -8.567 -0.555 12.320 1.00 98.38 265 ILE A C 1
ATOM 1963 O O . ILE A 1 265 ? -9.634 -1.035 12.698 1.00 98.38 265 ILE A O 1
ATOM 1967 N N . ALA A 1 266 ? -7.393 -1.139 12.552 1.00 98.00 266 ALA A N 1
ATOM 1968 C CA . ALA A 1 266 ? -7.281 -2.415 13.237 1.00 98.00 266 ALA A CA 1
ATOM 1969 C C . ALA A 1 266 ? -7.847 -2.328 14.667 1.00 98.00 266 ALA A C 1
ATOM 1971 O O . ALA A 1 266 ? -8.634 -3.182 15.073 1.00 98.00 266 ALA A O 1
ATOM 1972 N N . ALA A 1 267 ? -7.555 -1.245 15.398 1.00 98.00 267 ALA A N 1
ATOM 1973 C CA . ALA A 1 267 ? -8.156 -0.979 16.706 1.00 98.00 267 ALA A CA 1
ATOM 1974 C C . ALA A 1 267 ? -9.685 -0.797 16.639 1.00 98.00 267 ALA A C 1
ATOM 1976 O O . ALA A 1 267 ? -10.403 -1.424 17.416 1.00 98.00 267 ALA A O 1
ATOM 1977 N N . ALA A 1 268 ? -10.196 -0.001 15.691 1.00 97.69 268 ALA A N 1
ATOM 1978 C CA . ALA A 1 268 ? -11.635 0.209 15.489 1.00 97.69 268 ALA A CA 1
ATOM 1979 C C . ALA A 1 268 ? -12.381 -1.081 15.105 1.00 97.69 268 ALA A C 1
ATOM 1981 O O . ALA A 1 268 ? -13.577 -1.203 15.354 1.00 97.69 268 ALA A O 1
ATOM 1982 N N . SER A 1 269 ? -11.667 -2.050 14.533 1.00 97.00 269 SER A N 1
ATOM 1983 C CA . SER A 1 269 ? -12.199 -3.358 14.134 1.00 97.00 269 SER A CA 1
ATOM 1984 C C . SER A 1 269 ? -12.085 -4.414 15.237 1.00 97.00 269 SER A C 1
ATOM 1986 O O . SER A 1 269 ? -12.422 -5.570 15.007 1.00 97.00 269 SER A O 1
ATOM 1988 N N . GLY A 1 270 ? -11.601 -4.045 16.431 1.00 97.06 270 GLY A N 1
ATOM 1989 C CA . GLY A 1 270 ? -11.438 -4.955 17.570 1.00 97.06 270 GLY A CA 1
ATOM 1990 C C . GLY A 1 270 ? -10.135 -5.767 17.571 1.00 97.06 270 GLY A C 1
ATOM 1991 O O . GLY A 1 270 ? -9.971 -6.653 18.405 1.00 97.06 270 GLY A O 1
ATOM 1992 N N . HIS A 1 271 ? -9.189 -5.463 16.677 1.00 96.38 271 HIS A N 1
ATOM 1993 C CA . HIS A 1 271 ? -7.913 -6.175 16.524 1.00 96.38 271 HIS A CA 1
ATOM 1994 C C . HIS A 1 271 ? -6.718 -5.219 16.608 1.00 96.38 271 HIS A C 1
ATOM 1996 O O . HIS A 1 271 ? -5.998 -5.040 15.625 1.00 96.38 271 HIS A O 1
ATOM 2002 N N . PRO A 1 272 ? -6.474 -4.586 17.769 1.00 96.69 272 PRO A N 1
ATOM 2003 C CA . PRO A 1 272 ? -5.401 -3.611 17.904 1.00 96.69 272 PRO A CA 1
ATOM 2004 C C . PRO A 1 272 ? -4.038 -4.224 17.552 1.00 96.69 272 PRO A C 1
ATOM 2006 O O . PRO A 1 272 ? -3.634 -5.275 18.064 1.00 96.69 272 PRO A O 1
ATOM 2009 N N . LEU A 1 273 ? -3.315 -3.540 16.669 1.00 95.56 273 LEU A N 1
ATOM 2010 C CA . LEU A 1 273 ? -1.938 -3.864 16.317 1.00 95.56 273 LEU A CA 1
ATOM 2011 C C . LEU A 1 273 ? -0.980 -3.154 17.285 1.00 95.56 273 LEU A C 1
ATOM 2013 O O . LEU A 1 273 ? -1.317 -2.091 17.812 1.00 95.56 273 LEU A O 1
ATOM 2017 N N . PRO A 1 274 ? 0.200 -3.732 17.567 1.00 92.69 274 PRO A N 1
ATOM 2018 C CA . PRO A 1 274 ? 1.199 -3.048 18.372 1.00 92.69 274 PRO A CA 1
ATOM 2019 C C . PRO A 1 274 ? 1.683 -1.801 17.634 1.00 92.69 274 PRO A C 1
ATOM 2021 O O . PRO A 1 274 ? 1.873 -1.834 16.419 1.00 92.69 274 PRO A O 1
ATOM 2024 N N . GLN A 1 275 ? 1.953 -0.735 18.382 1.00 90.00 275 GLN A N 1
ATOM 2025 C CA . GLN A 1 275 ? 2.590 0.445 17.813 1.00 90.00 275 GLN A CA 1
ATOM 2026 C C . GLN A 1 275 ? 4.008 0.096 17.371 1.00 90.00 275 GLN A C 1
ATOM 2028 O O . GLN A 1 275 ? 4.863 -0.268 18.187 1.00 90.00 275 GLN A O 1
ATOM 2033 N N . VAL A 1 276 ? 4.272 0.208 16.073 1.00 89.81 276 VAL A N 1
ATOM 2034 C CA . VAL A 1 276 ? 5.603 -0.059 15.525 1.00 89.81 276 VAL A CA 1
ATOM 2035 C C . VAL A 1 276 ? 6.354 1.259 15.464 1.00 89.81 276 VAL A C 1
ATOM 2037 O O . VAL A 1 276 ? 5.937 2.172 14.765 1.00 89.81 276 VAL A O 1
ATOM 2040 N N . LYS A 1 277 ? 7.486 1.382 16.163 1.00 86.88 277 LYS A N 1
ATOM 2041 C CA . LYS A 1 277 ? 8.332 2.582 16.064 1.00 86.88 277 LYS A CA 1
ATOM 2042 C C . LYS A 1 277 ? 9.118 2.591 14.742 1.00 86.88 277 LYS A C 1
ATOM 2044 O O . LYS A 1 277 ? 9.497 1.511 14.263 1.00 86.88 277 LYS A O 1
ATOM 2049 N N . PRO A 1 278 ? 9.422 3.772 14.166 1.00 80.94 278 PRO A N 1
ATOM 2050 C CA . PRO A 1 278 ? 10.429 3.881 13.120 1.00 80.94 278 PRO A CA 1
ATOM 2051 C C . PRO A 1 278 ? 11.748 3.323 13.658 1.00 80.94 278 PRO A C 1
ATOM 2053 O O . PRO A 1 278 ? 12.210 3.717 14.727 1.00 80.94 278 PRO A O 1
ATOM 2056 N N . VAL A 1 279 ? 12.338 2.374 12.939 1.00 72.88 279 VAL A N 1
ATOM 2057 C CA . VAL A 1 279 ? 13.648 1.820 13.301 1.00 72.88 279 VAL A CA 1
ATOM 2058 C C . VAL A 1 279 ? 14.667 2.527 12.426 1.00 72.88 279 VAL A C 1
ATOM 2060 O O . VAL A 1 279 ? 14.456 2.643 11.216 1.00 72.88 279 VAL A O 1
ATOM 2063 N N . ALA A 1 280 ? 15.738 3.031 13.043 1.00 64.88 280 ALA A N 1
ATOM 2064 C CA . ALA A 1 280 ? 16.843 3.641 12.318 1.00 64.88 280 ALA A CA 1
ATOM 2065 C C . ALA A 1 280 ? 17.317 2.686 11.207 1.00 64.88 280 ALA A C 1
ATOM 2067 O O . ALA A 1 280 ? 17.270 1.466 11.398 1.00 64.88 280 ALA A O 1
ATOM 2068 N N . PRO A 1 281 ? 17.744 3.199 10.041 1.00 57.50 281 PRO A N 1
ATOM 2069 C CA . PRO A 1 281 ? 18.203 2.328 8.975 1.00 57.50 281 PRO A CA 1
ATOM 2070 C C . PRO A 1 281 ? 19.349 1.477 9.523 1.00 57.50 281 PRO A C 1
ATOM 2072 O O . PRO A 1 281 ? 20.363 2.020 9.958 1.00 57.50 281 PRO A O 1
ATOM 2075 N N . ALA A 1 282 ? 19.187 0.153 9.520 1.00 56.53 282 ALA A N 1
ATOM 2076 C CA . ALA A 1 282 ? 20.314 -0.730 9.768 1.00 56.53 282 ALA A CA 1
ATOM 2077 C C . ALA A 1 282 ? 21.379 -0.397 8.719 1.00 56.53 282 ALA A C 1
ATOM 2079 O O . ALA A 1 282 ? 21.070 -0.340 7.524 1.00 56.53 282 ALA A O 1
ATOM 2080 N N . THR A 1 283 ? 22.605 -0.117 9.159 1.00 45.25 283 THR A N 1
ATOM 2081 C CA . THR A 1 283 ? 23.735 0.172 8.278 1.00 45.25 283 THR A CA 1
ATOM 2082 C C . THR A 1 283 ? 23.869 -0.992 7.303 1.00 45.25 283 THR A C 1
ATOM 2084 O O . THR A 1 283 ? 24.230 -2.102 7.692 1.00 45.25 283 THR A O 1
ATOM 2087 N N . ALA A 1 284 ? 23.485 -0.775 6.045 1.00 47.91 284 ALA A N 1
ATOM 2088 C CA . ALA A 1 284 ? 23.526 -1.817 5.037 1.00 47.91 284 ALA A CA 1
ATOM 2089 C C . ALA A 1 284 ? 24.992 -2.202 4.814 1.00 47.91 284 ALA A C 1
ATOM 2091 O O . ALA A 1 284 ? 25.778 -1.394 4.318 1.00 47.91 284 ALA A O 1
ATOM 2092 N N . ALA A 1 285 ? 25.369 -3.424 5.189 1.00 49.09 285 ALA A N 1
ATOM 2093 C CA . ALA A 1 285 ? 26.661 -3.971 4.807 1.00 49.09 285 ALA A CA 1
ATOM 2094 C C . ALA A 1 285 ? 26.765 -3.980 3.265 1.00 49.09 285 ALA A C 1
ATOM 2096 O O . ALA A 1 285 ? 25.775 -4.295 2.592 1.00 49.09 285 ALA A O 1
ATOM 2097 N N . PRO A 1 286 ? 27.926 -3.635 2.680 1.00 41.31 286 PRO A N 1
ATOM 2098 C CA . PRO A 1 286 ? 28.085 -3.553 1.232 1.00 41.31 286 PRO A CA 1
ATOM 2099 C C . PRO A 1 286 ? 27.773 -4.906 0.579 1.00 41.31 286 PRO A C 1
ATOM 2101 O O . PRO A 1 286 ? 28.469 -5.905 0.788 1.00 41.31 286 PRO A O 1
ATOM 2104 N N . SER A 1 287 ? 26.709 -4.943 -0.226 1.00 45.31 287 SER A N 1
ATOM 2105 C CA . SER A 1 287 ? 26.229 -6.149 -0.896 1.00 45.31 287 SER A CA 1
ATOM 2106 C C . SER A 1 287 ? 27.132 -6.510 -2.082 1.00 45.31 287 SER A C 1
ATOM 2108 O O . SER A 1 287 ? 26.904 -6.159 -3.236 1.00 45.31 287 SER A O 1
ATOM 2110 N N . HIS A 1 288 ? 28.170 -7.297 -1.806 1.00 53.34 288 HIS A N 1
ATOM 2111 C CA . HIS A 1 288 ? 29.050 -7.875 -2.830 1.00 53.34 288 HIS A CA 1
ATOM 2112 C C . HIS A 1 288 ? 28.327 -8.874 -3.765 1.00 53.34 288 HIS A C 1
ATOM 2114 O O . HIS A 1 288 ? 28.875 -9.284 -4.786 1.00 53.34 288 HIS A O 1
ATOM 2120 N N . GLY A 1 289 ? 27.085 -9.261 -3.446 1.00 55.44 289 GLY A N 1
ATOM 2121 C CA . GLY A 1 289 ? 26.330 -10.287 -4.172 1.00 55.44 289 GLY A CA 1
ATOM 2122 C C . GLY A 1 289 ? 25.801 -9.858 -5.542 1.00 55.44 289 GLY A C 1
ATOM 2123 O O . GLY A 1 289 ? 25.729 -10.690 -6.442 1.00 55.44 289 GLY A O 1
ATOM 2124 N N . HIS A 1 290 ? 25.474 -8.575 -5.742 1.00 53.72 290 HIS A N 1
ATOM 2125 C CA . HIS A 1 290 ? 24.870 -8.147 -7.009 1.00 53.72 290 HIS A CA 1
ATOM 2126 C C . HIS A 1 290 ? 25.883 -8.152 -8.160 1.00 53.72 290 HIS A C 1
ATOM 2128 O O . HIS A 1 290 ? 25.550 -8.533 -9.280 1.00 53.72 290 HIS A O 1
ATOM 2134 N N . ARG A 1 291 ? 27.146 -7.822 -7.857 1.00 58.59 291 ARG A N 1
ATOM 2135 C CA . ARG A 1 291 ? 28.261 -7.912 -8.806 1.00 58.59 291 ARG A CA 1
ATOM 2136 C C . ARG A 1 291 ? 28.556 -9.360 -9.191 1.00 58.59 291 ARG A C 1
ATOM 2138 O O . ARG A 1 291 ? 28.757 -9.635 -10.366 1.00 58.59 291 ARG A O 1
ATOM 2145 N N . LEU A 1 292 ? 28.520 -10.289 -8.232 1.00 66.00 292 LEU A N 1
ATOM 2146 C CA . LEU A 1 292 ? 28.773 -11.705 -8.505 1.00 66.00 292 LEU A CA 1
ATOM 2147 C C . LEU A 1 292 ? 27.690 -12.322 -9.405 1.00 66.00 292 LEU A C 1
ATOM 2149 O O . LEU A 1 292 ? 28.017 -13.064 -10.323 1.00 66.00 292 LEU A O 1
ATOM 2153 N N . PHE A 1 293 ? 26.416 -11.976 -9.188 1.00 68.19 293 PHE A N 1
ATOM 2154 C CA . PHE A 1 293 ? 25.317 -12.460 -10.028 1.00 68.19 293 PHE A CA 1
ATOM 2155 C C . PHE A 1 293 ? 25.443 -11.981 -11.482 1.00 68.19 293 PHE A C 1
ATOM 2157 O O . PHE A 1 293 ? 25.328 -12.788 -12.400 1.00 68.19 293 PHE A O 1
ATOM 2164 N N . VAL A 1 294 ? 25.764 -10.700 -11.697 1.00 71.44 294 VAL A N 1
ATOM 2165 C CA . VAL A 1 294 ? 25.997 -10.158 -13.048 1.00 71.44 294 VAL A CA 1
ATOM 2166 C C . VAL A 1 294 ? 27.163 -10.881 -13.733 1.00 71.44 294 VAL A C 1
ATOM 2168 O O . VAL A 1 294 ? 27.039 -11.281 -14.888 1.00 71.44 294 VAL A O 1
ATOM 2171 N N . TRP A 1 295 ? 28.262 -11.137 -13.016 1.00 77.06 295 TRP A N 1
ATOM 2172 C CA . TRP A 1 295 ? 29.397 -11.884 -13.567 1.00 77.06 295 TRP A CA 1
ATOM 2173 C C . TRP A 1 295 ? 29.067 -13.343 -13.896 1.00 77.06 295 TRP A C 1
ATOM 2175 O O . TRP A 1 295 ? 29.543 -13.847 -14.910 1.00 77.06 295 TRP A O 1
ATOM 2185 N N . LEU A 1 296 ? 28.226 -14.011 -13.102 1.00 79.88 296 LEU A N 1
ATOM 2186 C CA . LEU A 1 296 ? 27.784 -15.379 -13.391 1.00 79.88 296 LEU A CA 1
ATOM 2187 C C . LEU A 1 296 ? 26.900 -15.451 -14.642 1.00 79.88 296 LEU A C 1
ATOM 2189 O O . LEU A 1 296 ? 27.071 -16.363 -15.448 1.00 79.88 296 LEU A O 1
ATOM 2193 N N . VAL A 1 297 ? 26.010 -14.474 -14.848 1.00 77.69 297 VAL A N 1
ATOM 2194 C CA . VAL A 1 297 ? 25.184 -14.391 -16.065 1.00 77.69 297 VAL A CA 1
ATOM 2195 C C . VAL A 1 297 ? 26.058 -14.161 -17.303 1.00 77.69 297 VAL A C 1
ATOM 2197 O O . VAL A 1 297 ? 25.901 -14.858 -18.305 1.00 77.69 297 VAL A O 1
ATOM 2200 N N . VAL A 1 298 ? 27.032 -13.248 -17.224 1.00 84.38 298 VAL A N 1
ATOM 2201 C CA . VAL A 1 298 ? 27.977 -12.986 -18.324 1.00 84.38 298 VAL A CA 1
ATOM 2202 C C . VAL A 1 298 ? 28.846 -14.213 -18.619 1.00 84.38 298 VAL A C 1
ATOM 2204 O O . VAL A 1 298 ? 29.003 -14.592 -19.780 1.00 84.38 298 VAL A O 1
ATOM 2207 N N . ALA A 1 299 ? 29.371 -14.881 -17.588 1.00 85.12 299 ALA A N 1
ATOM 2208 C CA . ALA A 1 299 ? 30.174 -16.091 -17.753 1.00 85.12 299 ALA A CA 1
ATOM 2209 C C . ALA A 1 299 ? 29.366 -17.240 -18.379 1.00 85.12 299 ALA A C 1
ATOM 2211 O O . ALA A 1 299 ? 29.865 -17.922 -19.274 1.00 85.12 299 ALA A O 1
ATOM 2212 N N . GLY A 1 300 ? 28.107 -17.420 -17.965 1.00 84.94 300 GLY A N 1
ATOM 2213 C CA . GLY A 1 300 ? 27.199 -18.407 -18.552 1.00 84.94 300 GLY A CA 1
ATOM 2214 C C . GLY A 1 300 ? 26.925 -18.146 -20.035 1.00 84.94 300 GLY A C 1
ATOM 2215 O O . GLY A 1 300 ? 26.990 -19.073 -20.844 1.00 84.94 300 GLY A O 1
ATOM 2216 N N . ALA A 1 301 ? 26.704 -16.883 -20.414 1.00 83.75 301 ALA A N 1
ATOM 2217 C CA . ALA A 1 301 ? 26.505 -16.499 -21.811 1.00 83.75 301 ALA A CA 1
ATOM 2218 C C . ALA A 1 301 ? 27.749 -16.785 -22.673 1.00 83.75 301 ALA A C 1
ATOM 2220 O O . ALA A 1 301 ? 27.640 -17.391 -23.740 1.00 83.75 301 ALA A O 1
ATOM 2221 N N . LEU A 1 302 ? 28.943 -16.421 -22.191 1.00 88.19 302 LEU A N 1
ATOM 2222 C CA . LEU A 1 302 ? 30.203 -16.686 -22.897 1.00 88.19 302 LEU A CA 1
ATOM 2223 C C . LEU A 1 302 ? 30.485 -18.187 -23.036 1.00 88.19 302 LEU A C 1
ATOM 2225 O O . LEU A 1 302 ? 30.920 -18.638 -24.098 1.00 88.19 302 LEU A O 1
ATOM 2229 N N . PHE A 1 303 ? 30.192 -18.973 -21.998 1.00 89.94 303 PHE A N 1
ATOM 2230 C CA . PHE A 1 303 ? 30.333 -20.425 -22.048 1.00 89.94 303 PHE A CA 1
ATOM 2231 C C . PHE A 1 303 ? 29.399 -21.052 -23.093 1.00 89.94 303 PHE A C 1
ATOM 2233 O O . PHE A 1 303 ? 29.836 -21.888 -23.884 1.00 89.94 303 PHE A O 1
ATOM 2240 N N . GLY A 1 304 ? 28.143 -20.596 -23.169 1.00 84.00 304 GLY A N 1
ATOM 2241 C CA . GLY A 1 304 ? 27.192 -21.037 -24.194 1.00 84.00 304 GLY A CA 1
ATOM 2242 C C . GLY A 1 304 ? 27.691 -20.779 -25.622 1.00 84.00 304 GLY A C 1
ATOM 2243 O O . GLY A 1 304 ? 27.631 -21.672 -26.470 1.00 84.00 304 GLY A O 1
ATOM 2244 N N . VAL A 1 305 ? 28.265 -19.597 -25.876 1.00 87.75 305 VAL A N 1
ATOM 2245 C CA . VAL A 1 305 ? 28.864 -19.251 -27.179 1.00 87.75 305 VAL A CA 1
ATOM 2246 C C . VAL A 1 305 ? 30.056 -20.157 -27.504 1.00 87.75 305 VAL A C 1
ATOM 2248 O O . VAL A 1 305 ? 30.147 -20.679 -28.617 1.00 87.75 305 VAL A O 1
ATOM 2251 N N . ALA A 1 306 ? 30.948 -20.398 -26.541 1.00 87.56 306 ALA A N 1
ATOM 2252 C CA . ALA A 1 306 ? 32.116 -21.256 -26.741 1.00 87.56 306 ALA A CA 1
ATOM 2253 C C . ALA A 1 306 ? 31.725 -22.706 -27.083 1.00 87.56 306 ALA A C 1
ATOM 2255 O O . ALA A 1 306 ? 32.279 -23.294 -28.016 1.00 87.56 306 ALA A O 1
ATOM 2256 N N . VAL A 1 307 ? 30.730 -23.268 -26.386 1.00 90.38 307 VAL A N 1
ATOM 2257 C CA . VAL A 1 307 ? 30.204 -24.612 -26.674 1.00 90.38 307 VAL A CA 1
ATOM 2258 C C . VAL A 1 307 ? 29.597 -24.672 -28.078 1.00 90.38 307 VAL A C 1
ATOM 2260 O O . VAL A 1 307 ? 29.889 -25.607 -28.826 1.00 90.38 307 VAL A O 1
ATOM 2263 N N . ALA A 1 308 ? 28.819 -23.665 -28.483 1.00 85.81 308 ALA A N 1
ATOM 2264 C CA . ALA A 1 308 ? 28.232 -23.611 -29.822 1.00 85.81 308 ALA A CA 1
ATOM 2265 C C . ALA A 1 308 ? 29.301 -23.587 -30.933 1.00 85.81 308 ALA A C 1
ATOM 2267 O O . ALA A 1 308 ? 29.181 -24.305 -31.930 1.00 85.81 308 ALA A O 1
ATOM 2268 N N . LEU A 1 309 ? 30.382 -22.821 -30.745 1.00 90.69 309 LEU A N 1
ATOM 2269 C CA . LEU A 1 309 ? 31.504 -22.768 -31.688 1.00 90.69 309 LEU A CA 1
ATOM 2270 C C . LEU A 1 309 ? 32.261 -24.102 -31.768 1.00 90.69 309 LEU A C 1
ATOM 2272 O O . LEU A 1 309 ? 32.574 -24.559 -32.868 1.00 90.69 309 LEU A O 1
ATOM 2276 N N . LEU A 1 310 ? 32.495 -24.768 -30.634 1.00 88.62 310 LEU A N 1
ATOM 2277 C CA . LEU A 1 310 ? 33.134 -26.090 -30.578 1.00 88.62 310 LEU A CA 1
ATOM 2278 C C . LEU A 1 310 ? 32.309 -27.171 -31.285 1.00 88.62 310 LEU A C 1
ATOM 2280 O O . LEU A 1 310 ? 32.856 -27.984 -32.035 1.00 88.62 310 LEU A O 1
ATOM 2284 N N . LEU A 1 311 ? 30.990 -27.176 -31.081 1.00 88.69 311 LEU A N 1
ATOM 2285 C CA . LEU A 1 311 ? 30.088 -28.105 -31.764 1.00 88.69 311 LEU A CA 1
ATOM 2286 C C . LEU A 1 311 ? 30.079 -27.861 -33.278 1.00 88.69 311 LEU A C 1
ATOM 2288 O O . LEU A 1 311 ? 30.143 -28.818 -34.052 1.00 88.69 311 LEU A O 1
ATOM 2292 N N . ARG A 1 312 ? 30.087 -26.592 -33.707 1.00 89.75 312 ARG A N 1
ATOM 2293 C CA . ARG A 1 312 ? 30.182 -26.220 -35.125 1.00 89.75 312 ARG A CA 1
ATOM 2294 C C . ARG A 1 312 ? 31.510 -26.659 -35.744 1.00 89.75 312 ARG A C 1
ATOM 2296 O O . ARG A 1 312 ? 31.506 -27.238 -36.827 1.00 89.75 312 ARG A O 1
ATOM 2303 N N . ALA A 1 313 ? 32.630 -26.450 -35.053 1.00 84.25 313 ALA A N 1
ATOM 2304 C CA . ALA A 1 313 ? 33.949 -26.876 -35.520 1.00 84.25 313 ALA A CA 1
ATOM 2305 C C . ALA A 1 313 ? 34.027 -28.403 -35.697 1.00 84.25 313 ALA A C 1
ATOM 2307 O O . ALA A 1 313 ? 34.482 -28.887 -36.734 1.00 84.25 313 ALA A O 1
ATOM 2308 N N . ARG A 1 314 ? 33.496 -29.173 -34.736 1.00 86.56 314 ARG A N 1
ATOM 2309 C CA . ARG A 1 314 ? 33.425 -30.642 -34.836 1.00 86.56 314 ARG A CA 1
ATOM 2310 C C . ARG A 1 314 ? 32.540 -31.116 -35.986 1.00 86.56 314 ARG A C 1
ATOM 2312 O O . ARG A 1 314 ? 32.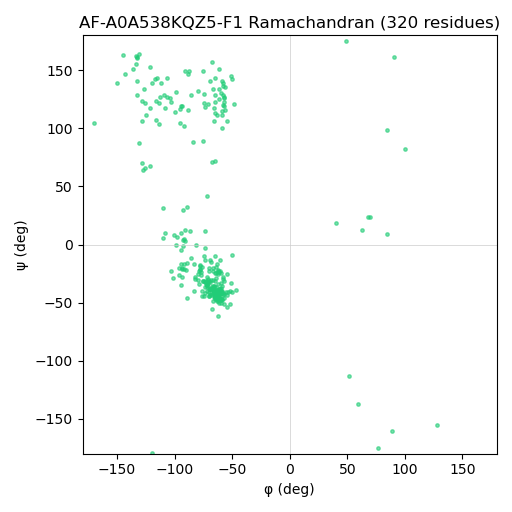862 -32.116 -36.623 1.00 86.56 314 ARG A O 1
ATOM 2319 N N . ALA A 1 315 ? 31.438 -30.420 -36.264 1.00 82.75 315 ALA A N 1
ATOM 2320 C CA . ALA A 1 315 ? 30.578 -30.744 -37.399 1.00 82.75 315 ALA A CA 1
ATOM 2321 C C . ALA A 1 315 ? 31.311 -30.557 -38.740 1.00 82.75 315 ALA A C 1
ATOM 2323 O O . ALA A 1 315 ? 31.227 -31.429 -39.601 1.00 82.75 315 ALA A O 1
ATOM 2324 N N . ILE A 1 316 ? 32.090 -29.478 -38.882 1.00 90.44 316 ILE A N 1
ATOM 2325 C CA . ILE A 1 316 ? 32.897 -29.207 -40.084 1.00 90.44 316 ILE A CA 1
ATOM 2326 C C . ILE A 1 316 ? 33.990 -30.271 -40.264 1.00 90.44 316 ILE A C 1
ATOM 2328 O O . ILE A 1 316 ? 34.149 -30.804 -41.357 1.00 90.44 316 ILE A O 1
ATOM 2332 N N . GLN A 1 317 ? 34.694 -30.647 -39.192 1.00 88.50 317 GLN A N 1
ATOM 2333 C CA . GLN A 1 317 ? 35.728 -31.690 -39.255 1.00 88.50 317 GLN A CA 1
ATOM 2334 C C . GLN A 1 317 ? 35.168 -33.053 -39.681 1.00 88.50 317 GLN A C 1
ATOM 2336 O O . GLN A 1 317 ? 35.791 -33.759 -40.466 1.00 88.50 317 GLN A O 1
ATOM 2341 N N . ARG A 1 318 ? 33.969 -33.416 -39.208 1.00 87.94 318 ARG A N 1
ATOM 2342 C CA . ARG A 1 318 ? 33.296 -34.658 -39.625 1.00 87.94 318 ARG A CA 1
ATOM 2343 C C . ARG A 1 318 ? 32.846 -34.633 -41.084 1.00 87.94 318 ARG A C 1
ATOM 2345 O O . ARG A 1 318 ? 32.791 -35.692 -41.695 1.00 87.94 318 ARG A O 1
ATOM 2352 N N . ALA A 1 319 ? 32.517 -33.460 -41.624 1.00 83.12 319 ALA A N 1
ATOM 2353 C CA . ALA A 1 319 ? 32.184 -33.301 -43.036 1.00 83.12 319 ALA A CA 1
ATOM 2354 C C . ALA A 1 319 ? 33.422 -33.390 -43.944 1.00 83.12 319 ALA A C 1
ATOM 2356 O O . ALA A 1 319 ? 33.302 -33.897 -45.046 1.00 83.12 319 ALA A O 1
ATOM 2357 N N . ALA A 1 320 ? 34.594 -32.944 -43.480 1.00 84.69 320 ALA A N 1
ATOM 2358 C CA . ALA A 1 320 ? 35.844 -33.024 -44.245 1.00 84.69 320 ALA A CA 1
ATOM 2359 C C . ALA A 1 320 ? 36.491 -34.424 -44.245 1.00 84.69 320 ALA A C 1
ATOM 2361 O O . ALA A 1 320 ? 37.352 -34.699 -45.072 1.00 84.69 320 ALA A O 1
ATOM 2362 N N . ALA A 1 321 ? 36.113 -35.290 -43.301 1.00 83.56 321 ALA A N 1
ATOM 2363 C CA . ALA A 1 321 ? 36.615 -36.662 -43.184 1.00 83.56 321 ALA A CA 1
ATOM 2364 C C . ALA A 1 321 ? 35.748 -37.707 -43.920 1.00 83.56 321 ALA A C 1
ATOM 2366 O O . ALA A 1 321 ? 35.992 -38.905 -43.779 1.00 83.56 321 ALA A O 1
ATOM 2367 N N . ARG A 1 322 ? 34.711 -37.264 -44.638 1.00 69.50 322 ARG A N 1
ATOM 2368 C CA . ARG A 1 322 ? 33.854 -38.081 -45.505 1.00 69.50 322 ARG A CA 1
ATOM 2369 C C . ARG A 1 322 ? 34.126 -37.721 -46.955 1.00 69.50 322 ARG A C 1
ATOM 2371 O O . ARG A 1 322 ? 34.065 -38.652 -47.780 1.00 69.50 322 ARG A O 1
#

pLDDT: mean 78.6, std 21.03, range [26.66, 98.81]